Protein AF-A0A7V9TKG2-F1 (afdb_monomer_lite)

Radius of gyration: 21.35 Å; chains: 1; bounding box: 41×73×61 Å

Foldseek 3Di:
DFQLQLQLQQVVCFVVAAQFFWFAFACDQVQRWTWTDTPPDFIWIFRLPDLQTAIATDPDDHGDYPRGQWGFNGWGGDWRFQKIKTKTWHDDPDDPDDIWIKIWIAHNPNVFTKIFIDTPPHTDDIYGDDHDDGDDFAAADALVQQLVCLVVVPLVSQCSHTRRDSLLSNLLNVCSVCNSVVSVVSVVSPAFFWWDDPPHTGRHQSDPPTHTDPHSHHYPDDDPPPDDDDPPDDDDDDDD

Secondary structure (DSSP, 8-state):
--HHHHHHHHHHHHHHHTTPBEEEEEEETTTTEEEEEETTS-EEEEE-SSSS-EEEEES---SBSTTTT-EEEEEEE-TT--EEEEEEEE--SSTTPPPEEEEEEEE--TTS-EEEEEETTEEEEEESSPPPPPPPPPPPPPHHHHHHHHHHT-HHHHTTSTT--HHHHHHHHHTGGGHHHHHHHHHTTPPP--EEETTEEESS--STTPEE-S-SSBPS--------------------

pLDDT: mean 87.69, std 15.53, range [31.41, 98.31]

Structure (mmCIF, N/CA/C/O backbone):
data_AF-A0A7V9TKG2-F1
#
_entry.id   AF-A0A7V9TKG2-F1
#
loop_
_atom_site.group_PDB
_atom_site.id
_atom_site.type_symbol
_atom_site.label_atom_id
_atom_site.label_alt_id
_atom_site.label_comp_id
_atom_site.label_asym_id
_atom_site.label_entity_id
_atom_site.label_seq_id
_atom_site.pdbx_PDB_ins_code
_atom_site.Cartn_x
_atom_site.Cartn_y
_atom_site.Cartn_z
_atom_site.occupancy
_atom_site.B_iso_or_equiv
_atom_site.auth_seq_id
_atom_site.auth_comp_id
_atom_site.auth_asym_id
_atom_site.auth_atom_id
_atom_site.pdbx_PDB_model_num
ATOM 1 N N . MET A 1 1 ? -0.262 4.898 -7.033 1.00 88.38 1 MET A N 1
ATOM 2 C CA . MET A 1 1 ? 0.681 4.077 -6.238 1.00 88.38 1 MET A CA 1
ATOM 3 C C . MET A 1 1 ? 0.719 2.639 -6.761 1.00 88.38 1 MET A C 1
ATOM 5 O O . MET A 1 1 ? -0.335 2.097 -7.094 1.00 88.38 1 MET A O 1
ATOM 9 N N . ASP A 1 2 ? 1.905 2.039 -6.901 1.00 91.94 2 ASP A N 1
ATOM 10 C CA . ASP A 1 2 ? 2.082 0.634 -7.310 1.00 91.94 2 ASP A CA 1
ATOM 11 C C . ASP A 1 2 ? 2.366 -0.308 -6.132 1.00 91.94 2 ASP A C 1
ATOM 13 O O . ASP A 1 2 ? 2.549 0.151 -5.011 1.00 91.94 2 ASP A O 1
ATOM 17 N N . SER A 1 3 ? 2.358 -1.625 -6.367 1.00 94.44 3 SER A N 1
ATOM 18 C CA . SER A 1 3 ? 2.454 -2.634 -5.302 1.00 94.44 3 SER A CA 1
ATOM 19 C C . SER A 1 3 ? 3.770 -2.585 -4.533 1.00 94.44 3 SER A C 1
ATOM 21 O O . SER A 1 3 ? 3.766 -2.749 -3.318 1.00 94.44 3 SER A O 1
ATOM 23 N N . LEU A 1 4 ? 4.882 -2.288 -5.204 1.00 95.56 4 LEU A N 1
ATOM 24 C CA . LEU A 1 4 ? 6.170 -2.095 -4.543 1.00 95.56 4 LEU A CA 1
ATOM 25 C C . LEU A 1 4 ? 6.147 -0.879 -3.613 1.00 95.56 4 LEU A C 1
ATOM 27 O O . LEU A 1 4 ? 6.600 -0.949 -2.471 1.00 95.56 4 LEU A O 1
ATOM 31 N N . THR A 1 5 ? 5.574 0.231 -4.081 1.00 95.31 5 THR A N 1
ATOM 32 C CA . THR A 1 5 ? 5.429 1.438 -3.264 1.00 95.31 5 THR A CA 1
ATOM 33 C C . THR A 1 5 ? 4.494 1.192 -2.081 1.00 95.31 5 THR A C 1
ATOM 35 O O . THR A 1 5 ? 4.812 1.597 -0.969 1.00 95.31 5 THR A O 1
ATOM 38 N N . VAL A 1 6 ? 3.392 0.458 -2.280 1.00 95.94 6 VAL A N 1
ATOM 39 C CA . VAL A 1 6 ? 2.488 0.045 -1.191 1.00 95.94 6 VAL A CA 1
ATOM 40 C C . VAL A 1 6 ? 3.200 -0.857 -0.179 1.00 95.94 6 VAL A C 1
ATOM 42 O O . VAL A 1 6 ? 3.016 -0.678 1.022 1.00 95.94 6 VAL A O 1
ATOM 45 N N . PHE A 1 7 ? 4.042 -1.787 -0.634 1.00 96.62 7 PHE A N 1
ATOM 46 C CA . PHE A 1 7 ? 4.832 -2.654 0.241 1.00 96.62 7 PHE A CA 1
ATOM 47 C C . PHE A 1 7 ? 5.780 -1.861 1.148 1.00 96.62 7 PHE A C 1
ATOM 49 O O . PHE A 1 7 ? 5.808 -2.078 2.360 1.00 96.62 7 PHE A O 1
ATOM 56 N N . HIS A 1 8 ? 6.521 -0.903 0.592 1.00 97.25 8 HIS A N 1
ATOM 57 C CA . HIS A 1 8 ? 7.408 -0.055 1.389 1.00 97.25 8 HIS A CA 1
ATOM 58 C C . HIS A 1 8 ? 6.647 0.934 2.276 1.00 97.25 8 HIS A C 1
ATOM 60 O O . HIS A 1 8 ? 7.046 1.134 3.422 1.00 97.25 8 HIS A O 1
ATOM 66 N N . LEU A 1 9 ? 5.527 1.482 1.798 1.00 96.75 9 LEU A N 1
ATOM 67 C CA . LEU A 1 9 ? 4.647 2.320 2.608 1.00 96.75 9 LEU A CA 1
ATOM 68 C C . LEU A 1 9 ? 4.128 1.546 3.824 1.00 96.75 9 LEU A C 1
ATOM 70 O O . LEU A 1 9 ? 4.138 2.077 4.928 1.00 96.75 9 LEU A O 1
ATOM 74 N N . ALA A 1 10 ? 3.710 0.289 3.649 1.00 97.56 10 ALA A N 1
ATOM 75 C CA . ALA A 1 10 ? 3.248 -0.543 4.755 1.00 97.56 10 ALA A CA 1
ATOM 76 C C . AL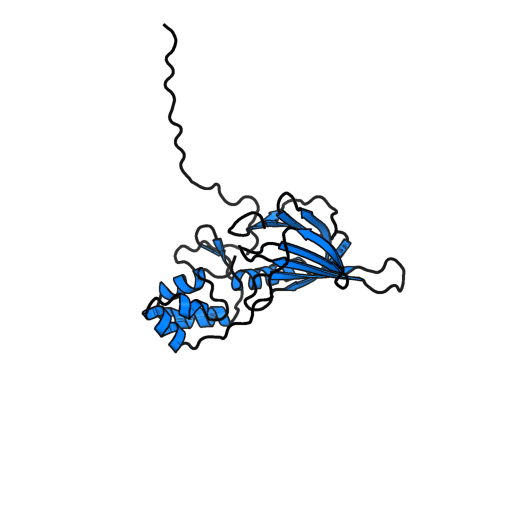A A 1 10 ? 4.327 -0.709 5.832 1.00 97.56 10 ALA A C 1
ATOM 78 O O . ALA A 1 10 ? 4.023 -0.583 7.012 1.00 97.56 10 ALA A O 1
ATOM 79 N N . ARG A 1 11 ? 5.590 -0.925 5.433 1.00 97.12 11 ARG A N 1
ATOM 80 C CA . ARG A 1 11 ? 6.728 -1.021 6.366 1.00 97.12 11 ARG A CA 1
ATOM 81 C C . ARG A 1 11 ? 6.981 0.285 7.115 1.00 97.12 11 ARG A C 1
ATOM 83 O O . ARG A 1 11 ? 7.307 0.248 8.297 1.00 97.12 11 ARG A O 1
ATOM 90 N N . GLU A 1 12 ? 6.851 1.421 6.435 1.00 96.50 12 GLU A N 1
ATOM 91 C CA . GLU A 1 12 ? 6.994 2.736 7.062 1.00 96.50 12 GLU A CA 1
ATOM 92 C C . GLU A 1 12 ? 5.837 3.045 8.025 1.00 96.50 12 GLU A C 1
ATOM 94 O O . GLU A 1 12 ? 6.053 3.594 9.101 1.00 96.50 12 GLU A O 1
ATOM 99 N N . LEU A 1 13 ? 4.606 2.672 7.677 1.00 96.06 13 LEU A N 1
ATOM 100 C CA . LEU A 1 13 ? 3.461 2.810 8.575 1.00 96.06 13 LEU A CA 1
ATOM 101 C C . LEU A 1 13 ? 3.574 1.868 9.779 1.00 96.06 13 LEU A C 1
ATOM 103 O O . LEU A 1 13 ? 3.298 2.292 10.896 1.00 96.06 13 LEU A O 1
ATOM 107 N N . ASP A 1 14 ? 4.024 0.625 9.582 1.00 96.75 14 ASP A N 1
ATOM 108 C CA . ASP A 1 14 ? 4.244 -0.338 10.668 1.00 96.75 14 ASP A CA 1
ATOM 109 C C . ASP A 1 14 ? 5.246 0.203 11.690 1.00 96.75 14 ASP A C 1
ATOM 111 O O . ASP A 1 14 ? 4.954 0.223 12.884 1.00 96.75 14 ASP A O 1
ATOM 115 N N . SER A 1 15 ? 6.386 0.734 11.230 1.00 94.56 15 SER A N 1
ATOM 116 C CA . SER A 1 15 ? 7.404 1.292 12.128 1.00 94.56 15 SER A CA 1
ATOM 117 C C . SER A 1 15 ? 6.914 2.508 12.917 1.00 94.56 15 SER A C 1
ATOM 119 O O . SER A 1 15 ? 7.377 2.732 14.033 1.00 94.56 15 SER A O 1
ATOM 121 N N . ARG A 1 16 ? 5.972 3.283 12.362 1.00 92.12 16 ARG A N 1
ATOM 122 C CA . ARG A 1 16 ? 5.389 4.465 13.013 1.00 92.12 16 ARG A CA 1
ATOM 123 C C . ARG A 1 16 ? 4.237 4.137 13.960 1.00 92.12 16 ARG A C 1
ATOM 125 O O . ARG A 1 16 ? 4.011 4.884 14.908 1.00 92.12 16 ARG A O 1
ATOM 132 N N . TRP A 1 17 ? 3.456 3.099 13.672 1.00 94.19 17 TRP A N 1
ATOM 133 C CA . TRP A 1 17 ? 2.152 2.888 14.311 1.00 94.19 17 TRP A CA 1
ATOM 134 C C . TRP A 1 17 ? 2.059 1.666 15.206 1.00 94.19 17 TRP A C 1
ATOM 136 O O . TRP A 1 17 ? 1.175 1.622 16.061 1.00 94.19 17 TRP A O 1
ATOM 146 N N . LYS A 1 18 ? 2.920 0.669 15.011 1.00 95.12 18 LYS A N 1
ATOM 147 C CA . LYS A 1 18 ? 2.848 -0.589 15.749 1.00 95.12 18 LYS A CA 1
ATOM 148 C C . LYS A 1 18 ? 2.938 -0.372 17.262 1.00 95.12 18 LYS A C 1
ATOM 150 O O . LYS A 1 18 ? 3.797 0.355 17.750 1.00 95.12 18 LYS A O 1
ATOM 155 N N . GLY A 1 19 ? 2.036 -1.019 17.999 1.00 94.31 19 GLY A N 1
ATOM 156 C CA . GLY A 1 19 ? 1.854 -0.858 19.445 1.00 94.31 19 GLY A CA 1
ATOM 157 C C . GLY A 1 19 ? 1.107 0.419 19.844 1.00 94.31 19 GLY A C 1
ATOM 158 O O . GLY A 1 19 ? 0.804 0.617 21.018 1.00 94.31 19 GLY A O 1
ATOM 159 N N . GLY A 1 20 ? 0.786 1.289 18.887 1.00 93.88 20 GLY A N 1
ATOM 160 C CA . GLY A 1 20 ? 0.102 2.545 19.126 1.00 93.88 20 GLY A CA 1
ATOM 161 C C . GLY A 1 20 ? -1.416 2.398 19.202 1.00 93.88 20 GLY A C 1
ATOM 162 O O . GLY A 1 20 ? -2.033 1.706 18.390 1.00 93.88 20 GLY A O 1
ATOM 163 N N . THR A 1 21 ? -2.036 3.112 20.142 1.00 94.75 21 THR A N 1
ATOM 164 C CA . THR A 1 21 ? -3.498 3.230 20.230 1.00 94.75 21 THR A CA 1
ATOM 165 C C . THR A 1 21 ? -4.006 4.346 19.325 1.00 94.75 21 THR A C 1
ATOM 167 O O . THR A 1 21 ? -3.527 5.484 19.374 1.00 94.75 21 THR A O 1
ATOM 170 N N . ILE A 1 22 ? -5.016 4.028 18.522 1.00 95.38 22 ILE A N 1
ATOM 171 C CA . ILE A 1 22 ? -5.683 4.954 17.612 1.00 95.38 22 ILE A CA 1
ATOM 172 C C . ILE A 1 22 ? -6.509 5.958 18.425 1.00 95.38 22 ILE A C 1
ATOM 174 O O . ILE A 1 22 ? -7.470 5.592 19.103 1.00 95.38 22 ILE A O 1
ATOM 178 N N . ARG A 1 23 ? -6.159 7.243 18.319 1.00 93.44 23 ARG A N 1
ATOM 179 C CA . ARG A 1 23 ? -6.947 8.380 18.823 1.00 93.44 23 ARG A CA 1
ATOM 180 C C . ARG A 1 23 ? -8.034 8.782 17.831 1.00 93.44 23 ARG A C 1
ATOM 182 O O . ARG A 1 23 ? -9.167 9.036 18.231 1.00 93.44 23 ARG A O 1
ATOM 189 N N . ALA A 1 24 ? -7.669 8.858 16.554 1.00 93.25 24 ALA A N 1
ATOM 190 C CA . ALA A 1 24 ? -8.534 9.261 15.451 1.00 93.25 24 ALA A CA 1
ATOM 191 C C . ALA A 1 24 ? -8.507 8.162 14.391 1.00 93.25 24 ALA A C 1
ATOM 193 O O . ALA A 1 24 ? -7.444 7.818 13.891 1.00 93.25 24 ALA A O 1
ATOM 194 N N . GLY A 1 25 ? -9.653 7.569 14.090 1.00 94.12 25 GLY A N 1
ATOM 195 C CA . GLY A 1 25 ? -9.753 6.361 13.284 1.00 94.12 25 GLY A CA 1
ATOM 196 C C . GLY A 1 25 ? -10.960 6.417 12.368 1.00 94.12 25 GLY A C 1
ATOM 197 O O . GLY A 1 25 ? -11.927 5.677 12.570 1.00 94.12 25 GLY A O 1
ATOM 198 N N . GLN A 1 26 ? -10.928 7.351 11.422 1.00 94.56 26 GLN A N 1
ATOM 199 C CA . GLN A 1 26 ? -12.075 7.748 10.616 1.00 94.56 26 GLN A CA 1
ATOM 200 C C . GLN A 1 26 ? -12.046 7.085 9.241 1.00 94.56 26 GLN A C 1
ATOM 202 O O . GLN A 1 26 ? -11.018 7.040 8.563 1.00 94.56 26 GLN A O 1
ATOM 207 N N . LEU A 1 27 ? -13.211 6.585 8.834 1.00 94.88 27 LEU A N 1
ATOM 208 C CA . LEU A 1 27 ? -13.477 6.118 7.483 1.00 94.88 27 LEU A CA 1
ATOM 209 C C . LEU A 1 27 ? -14.564 7.023 6.887 1.00 94.88 27 LEU A C 1
ATOM 211 O O . LEU A 1 27 ? -15.750 6.705 6.984 1.00 94.88 27 LEU A O 1
ATOM 215 N N . ASP A 1 28 ? -14.157 8.160 6.323 1.00 90.62 28 ASP A N 1
ATOM 216 C CA . ASP A 1 28 ? -15.071 9.155 5.765 1.00 90.62 28 ASP A CA 1
ATOM 217 C C . ASP A 1 28 ? -15.535 8.734 4.365 1.00 90.62 28 ASP A C 1
ATOM 219 O O . ASP A 1 28 ? -14.756 8.633 3.411 1.00 90.62 28 ASP A O 1
ATOM 223 N N . ARG A 1 29 ? -16.835 8.453 4.256 1.00 88.25 29 ARG A N 1
ATOM 224 C CA . ARG A 1 29 ? -17.463 7.996 3.015 1.00 88.25 29 ARG A CA 1
ATOM 225 C C . ARG A 1 29 ? -17.573 9.099 1.975 1.00 88.25 29 ARG A C 1
ATOM 227 O O . ARG A 1 29 ? -17.407 8.791 0.796 1.00 88.25 29 ARG A O 1
ATOM 234 N N . ASP A 1 30 ? -17.819 10.330 2.405 1.00 86.81 30 ASP A N 1
ATOM 235 C CA . ASP A 1 30 ? -18.153 11.442 1.520 1.00 86.81 30 ASP A CA 1
ATOM 236 C C . ASP A 1 30 ? -16.884 11.977 0.861 1.00 86.81 30 ASP A C 1
ATOM 238 O O . ASP A 1 30 ? -16.804 12.082 -0.364 1.00 86.81 30 ASP A O 1
ATOM 242 N N . SER A 1 31 ? -15.835 12.202 1.658 1.00 87.12 31 SER A N 1
ATOM 243 C CA . SER A 1 31 ? -14.525 12.609 1.133 1.00 87.12 31 SER A CA 1
ATOM 244 C C . SER A 1 31 ? -13.694 11.441 0.585 1.00 87.12 31 SER A C 1
ATOM 246 O O . SER A 1 31 ? -12.679 11.659 -0.078 1.00 87.12 31 SER A O 1
ATOM 248 N N . ARG A 1 32 ? -14.127 10.194 0.826 1.00 91.75 32 ARG A N 1
ATOM 249 C CA . ARG A 1 32 ? -13.405 8.949 0.514 1.00 91.75 32 ARG A CA 1
ATOM 250 C C . ARG A 1 32 ? -11.998 8.908 1.118 1.00 91.75 32 ARG A C 1
ATOM 252 O O . ARG A 1 32 ? -11.044 8.491 0.457 1.00 91.75 32 ARG A O 1
ATOM 259 N N . ARG A 1 33 ? -11.866 9.311 2.379 1.00 93.38 33 ARG A N 1
ATOM 260 C CA . ARG A 1 33 ? -10.580 9.384 3.085 1.00 93.38 33 ARG A CA 1
ATOM 261 C C . ARG A 1 33 ? -10.540 8.450 4.280 1.00 93.38 33 ARG A C 1
ATOM 263 O O . ARG A 1 33 ? -11.506 8.324 5.029 1.00 93.38 33 ARG A O 1
ATOM 270 N N . VAL A 1 34 ? -9.391 7.811 4.467 1.00 95.38 34 VAL A N 1
ATOM 271 C CA . VAL A 1 34 ? -9.075 7.073 5.693 1.00 95.38 34 VAL A CA 1
ATOM 272 C C . VAL A 1 34 ? -8.114 7.924 6.505 1.00 95.38 34 VAL A C 1
ATOM 274 O O . VAL A 1 34 ? -7.045 8.264 6.006 1.00 95.38 34 VAL A O 1
ATOM 277 N N . VAL A 1 35 ? -8.475 8.254 7.743 1.00 95.38 35 VAL A N 1
ATOM 278 C CA . VAL A 1 35 ? -7.618 9.027 8.650 1.00 95.38 35 VAL A CA 1
ATOM 279 C C . VAL A 1 35 ? -7.297 8.188 9.875 1.00 95.38 35 VAL A C 1
ATOM 281 O O . VAL A 1 35 ? -8.202 7.742 10.584 1.00 95.38 35 VAL A O 1
ATOM 284 N N . ILE A 1 36 ? -6.004 7.981 10.124 1.00 95.12 36 ILE A N 1
ATOM 285 C CA . ILE A 1 36 ? -5.497 7.258 11.292 1.00 95.12 36 ILE A CA 1
ATOM 286 C C . ILE A 1 36 ? -4.505 8.152 12.031 1.00 95.12 36 ILE A C 1
ATOM 288 O O . ILE A 1 36 ? -3.429 8.456 11.524 1.00 95.12 36 ILE A O 1
ATOM 292 N N . GLY A 1 37 ? -4.864 8.560 13.243 1.00 92.56 37 GLY A N 1
ATOM 293 C CA . GLY A 1 37 ? -4.002 9.239 14.203 1.00 92.56 37 GLY A CA 1
ATOM 294 C C . GLY A 1 37 ? -3.772 8.366 15.427 1.00 92.56 37 GLY A C 1
ATOM 295 O O . GLY A 1 37 ? -4.730 7.926 16.064 1.00 92.56 37 GLY A O 1
ATOM 296 N N . VAL A 1 38 ? -2.507 8.135 15.763 1.00 90.00 38 VAL A N 1
ATOM 297 C CA . VAL A 1 38 ? -2.068 7.391 16.954 1.00 90.00 38 VAL A CA 1
ATOM 298 C C . VAL A 1 38 ? -1.735 8.388 18.069 1.00 90.00 38 VAL A C 1
ATOM 300 O O . VAL A 1 38 ? -1.235 9.469 17.780 1.00 90.00 38 VAL A O 1
ATOM 303 N N . LEU A 1 39 ? -1.995 8.048 19.339 1.00 76.31 39 LEU A N 1
ATOM 304 C CA . LEU A 1 39 ? -1.866 8.964 20.494 1.00 76.31 39 LEU A CA 1
ATOM 305 C C . LEU A 1 39 ? -0.534 9.736 20.603 1.00 76.31 39 LEU A C 1
ATOM 307 O O . LEU A 1 39 ? -0.520 10.812 21.191 1.00 76.31 39 LEU A O 1
ATOM 311 N N . GLN A 1 40 ? 0.565 9.205 20.066 1.00 70.56 40 GLN A N 1
ATOM 312 C CA . GLN A 1 40 ? 1.905 9.805 20.142 1.00 70.56 40 GLN A CA 1
ATOM 313 C C . GLN A 1 40 ? 2.497 10.138 18.761 1.00 70.56 40 GLN A C 1
ATOM 315 O O . GLN A 1 40 ? 3.712 10.252 18.619 1.00 70.56 40 GLN A O 1
ATOM 320 N N . GLY A 1 41 ? 1.666 10.283 17.724 1.00 73.81 41 GLY A N 1
ATOM 321 C CA . GLY A 1 41 ? 2.140 10.531 16.364 1.00 73.81 41 GLY A CA 1
ATOM 322 C C . GLY A 1 41 ? 1.240 11.461 15.562 1.00 73.81 41 GLY A C 1
ATOM 323 O O . GLY A 1 41 ? 0.075 11.678 15.892 1.00 73.81 41 GLY A O 1
ATOM 324 N N . LYS A 1 42 ? 1.790 11.990 14.465 1.00 84.06 42 LYS A N 1
ATOM 325 C CA . LYS A 1 42 ? 0.993 12.701 13.462 1.00 84.06 42 LYS A CA 1
ATOM 326 C C . LYS A 1 42 ? -0.036 11.754 12.860 1.00 84.06 42 LYS A C 1
ATOM 328 O O . LYS A 1 42 ? 0.247 10.572 12.640 1.00 84.06 42 LYS A O 1
ATOM 333 N N . ALA A 1 43 ? -1.214 12.285 12.568 1.00 91.06 43 ALA A N 1
ATOM 334 C CA . ALA A 1 43 ? -2.203 11.531 11.826 1.00 91.06 43 ALA A CA 1
ATOM 335 C C . ALA A 1 43 ? -1.765 11.365 10.369 1.00 91.06 43 ALA A C 1
ATOM 337 O O . ALA A 1 43 ? -1.046 12.202 9.824 1.00 91.06 43 ALA A O 1
ATOM 338 N N . VAL A 1 44 ? -2.192 10.273 9.744 1.00 93.94 44 VAL A N 1
ATOM 339 C CA . VAL A 1 44 ? -2.001 10.039 8.315 1.00 93.94 44 VAL A CA 1
ATOM 340 C C . VAL A 1 44 ? -3.359 9.944 7.650 1.00 93.94 44 VAL A C 1
ATOM 342 O O . VAL A 1 44 ? -4.238 9.204 8.097 1.00 93.94 44 VAL A O 1
ATOM 345 N N . GLU A 1 45 ? -3.503 10.689 6.566 1.00 94.62 45 GLU A N 1
ATOM 346 C CA . GLU A 1 45 ? -4.607 10.598 5.624 1.00 94.62 45 GLU A CA 1
ATOM 347 C C . GLU A 1 45 ? -4.201 9.704 4.452 1.00 94.62 45 GLU A C 1
ATOM 349 O O . GLU A 1 45 ? -3.125 9.873 3.878 1.00 94.62 45 GLU A O 1
ATOM 354 N N . ILE A 1 46 ? -5.081 8.784 4.069 1.00 94.81 46 ILE A N 1
ATOM 355 C CA . ILE A 1 46 ? -5.019 8.052 2.805 1.00 94.81 46 ILE A CA 1
ATOM 356 C C . ILE A 1 46 ? -6.207 8.515 1.962 1.00 94.81 46 ILE A C 1
ATOM 358 O O . ILE A 1 46 ? -7.361 8.187 2.259 1.00 94.81 46 ILE A O 1
ATOM 362 N N . ASP A 1 47 ? -5.921 9.282 0.912 1.00 92.31 47 ASP A N 1
ATOM 363 C CA . ASP A 1 47 ? -6.927 9.864 0.026 1.00 92.31 47 ASP A CA 1
ATOM 364 C C . ASP A 1 47 ? -7.270 8.903 -1.122 1.00 92.31 47 ASP A C 1
ATOM 366 O O . ASP A 1 47 ? -6.507 8.733 -2.078 1.00 92.31 47 ASP A O 1
ATOM 370 N N . LEU A 1 48 ? -8.438 8.261 -1.033 1.00 92.56 48 LEU A N 1
ATOM 371 C CA . LEU A 1 48 ? -8.923 7.322 -2.047 1.00 92.56 48 LEU A CA 1
ATOM 372 C C . LEU A 1 48 ? -9.728 8.013 -3.158 1.00 92.56 48 LEU A C 1
ATOM 374 O O . LEU A 1 48 ? -10.184 7.338 -4.088 1.00 92.56 48 LEU A O 1
ATOM 378 N N . SER A 1 49 ? -9.935 9.330 -3.084 1.00 88.38 49 SER A N 1
ATOM 379 C CA . SER A 1 49 ? -10.705 10.075 -4.085 1.00 88.38 49 SER A CA 1
ATOM 380 C C . SER A 1 49 ? -9.905 10.314 -5.372 1.00 88.38 49 SER A C 1
ATOM 382 O O . SER A 1 49 ? -10.474 10.317 -6.465 1.00 88.38 49 SER A O 1
ATOM 384 N N . VAL A 1 50 ? -8.577 10.423 -5.272 1.00 83.88 50 VAL A N 1
ATOM 385 C CA . VAL A 1 50 ? -7.704 10.806 -6.390 1.00 83.88 50 VAL A CA 1
ATOM 386 C C . VAL A 1 50 ? -7.076 9.612 -7.128 1.00 83.88 50 VAL A C 1
ATOM 388 O O . VAL A 1 50 ? -6.792 8.582 -6.511 1.00 83.88 50 VAL A O 1
ATOM 391 N N . PRO A 1 51 ? -6.830 9.725 -8.455 1.00 74.00 51 PRO 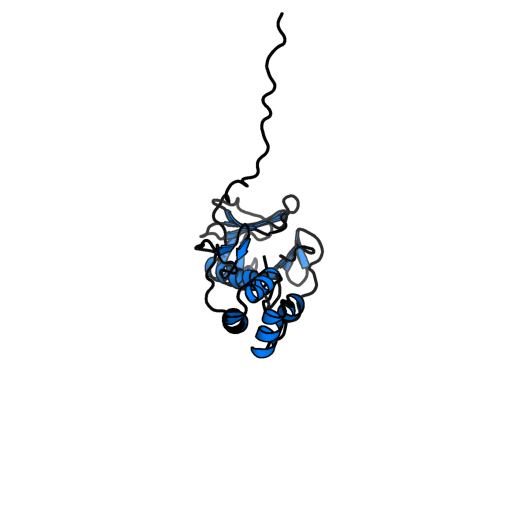A N 1
ATOM 392 C CA . PRO A 1 51 ? -6.145 8.720 -9.274 1.00 74.00 51 PRO A CA 1
ATOM 393 C C . PRO A 1 51 ? -4.846 8.185 -8.655 1.00 74.00 51 PRO A C 1
ATOM 395 O O . PRO A 1 51 ? -4.667 6.971 -8.481 1.00 74.00 51 PRO A O 1
ATOM 398 N N . ASP A 1 52 ? -3.995 9.124 -8.262 1.00 74.00 52 ASP A N 1
ATOM 399 C CA . ASP A 1 52 ? -2.716 8.894 -7.618 1.00 74.00 52 ASP A CA 1
ATOM 400 C C . ASP A 1 52 ? -2.903 9.019 -6.115 1.00 74.00 52 ASP A C 1
ATOM 402 O O . ASP A 1 52 ? -2.694 10.089 -5.550 1.00 74.00 52 ASP A O 1
ATOM 406 N N . VAL A 1 53 ? -3.371 7.929 -5.492 1.00 72.75 53 VAL A N 1
ATOM 407 C CA . VAL A 1 53 ? -3.635 7.886 -4.045 1.00 72.75 53 VAL A CA 1
ATOM 408 C C . VAL A 1 53 ? -2.483 8.534 -3.290 1.00 72.75 53 VAL A C 1
ATOM 410 O O . VAL A 1 53 ? -1.341 8.069 -3.368 1.00 72.75 53 VAL A O 1
ATOM 413 N N . ALA A 1 54 ? -2.817 9.608 -2.583 1.00 81.31 54 ALA A N 1
ATOM 414 C CA . ALA A 1 54 ? -1.889 10.366 -1.778 1.00 81.31 54 ALA A CA 1
ATOM 415 C C . ALA A 1 54 ? -1.986 9.884 -0.334 1.00 81.31 54 ALA A C 1
ATOM 417 O O . ALA A 1 54 ? -3.081 9.736 0.212 1.00 81.31 54 ALA A O 1
ATOM 418 N N . VAL A 1 55 ? -0.828 9.654 0.272 1.00 91.81 55 VAL A N 1
ATOM 419 C CA . VAL A 1 55 ? -0.711 9.358 1.696 1.00 91.81 55 VAL A CA 1
ATOM 420 C C . VAL A 1 55 ? 0.014 10.529 2.325 1.00 91.81 55 VAL A C 1
ATOM 422 O O . VAL A 1 55 ? 1.104 10.884 1.873 1.00 91.81 55 VAL A O 1
ATOM 425 N N . ARG A 1 56 ? -0.630 11.195 3.283 1.00 92.06 56 ARG A N 1
ATOM 426 C CA . ARG A 1 56 ? -0.201 12.507 3.775 1.00 92.06 56 ARG A CA 1
ATOM 427 C C . ARG A 1 56 ? -0.186 12.567 5.287 1.00 92.06 56 ARG A C 1
ATOM 429 O O . ARG A 1 56 ? -1.090 12.045 5.928 1.00 92.06 56 ARG A O 1
ATOM 436 N N . GLU A 1 57 ? 0.795 13.262 5.846 1.00 92.00 57 GLU A N 1
ATOM 437 C CA . GLU A 1 57 ? 0.758 13.660 7.250 1.00 92.00 57 GLU A CA 1
ATOM 438 C C . GLU A 1 57 ? -0.269 14.780 7.442 1.00 92.00 57 GLU A C 1
ATOM 440 O O . GLU A 1 57 ? -0.273 15.773 6.711 1.00 92.00 57 GLU A O 1
ATOM 445 N N . LEU A 1 58 ? -1.097 14.637 8.470 1.00 88.25 58 LEU A N 1
ATOM 446 C CA . LEU A 1 58 ? -1.969 15.676 8.992 1.00 88.25 58 LEU A CA 1
ATOM 447 C C . LEU A 1 58 ? -1.378 16.209 10.299 1.00 88.25 58 LEU A C 1
ATOM 449 O O . LEU A 1 58 ? -0.910 15.438 11.141 1.00 88.25 58 LEU A O 1
ATOM 453 N N . ALA A 1 59 ? -1.396 17.535 10.450 1.00 73.62 59 ALA A N 1
ATOM 454 C CA . ALA A 1 59 ? -0.913 18.205 11.656 1.00 73.62 59 ALA A CA 1
ATOM 455 C C . ALA A 1 59 ? -1.755 17.821 12.881 1.00 73.62 59 ALA A C 1
ATOM 457 O O . ALA A 1 59 ? -1.197 17.531 13.932 1.00 73.62 59 ALA A O 1
ATOM 458 N N . ASP A 1 60 ? -3.073 17.734 12.698 1.00 73.19 60 ASP A N 1
ATOM 459 C CA . ASP A 1 60 ? -4.015 17.271 13.705 1.00 73.19 60 ASP A CA 1
ATOM 460 C C . ASP A 1 60 ? -5.156 16.493 13.049 1.00 73.19 60 ASP A C 1
ATOM 462 O O . ASP A 1 60 ? -5.586 16.796 11.936 1.00 73.19 60 ASP A O 1
ATOM 466 N N . ALA A 1 61 ? -5.653 15.488 13.763 1.00 78.12 61 ALA A N 1
ATOM 467 C CA . ALA A 1 61 ? -6.905 14.818 13.441 1.00 78.12 61 ALA A CA 1
ATOM 468 C C . ALA A 1 61 ? -7.791 14.821 14.681 1.00 78.12 61 ALA A C 1
ATOM 470 O O . ALA A 1 61 ? -7.362 14.378 15.755 1.00 78.12 61 ALA A O 1
ATOM 471 N N . GLU A 1 62 ? -9.018 15.313 14.537 1.00 75.94 62 GLU A N 1
ATOM 472 C CA . GLU A 1 62 ? -10.013 15.256 15.603 1.00 75.94 62 GLU A CA 1
ATOM 473 C C . GLU A 1 62 ? -10.217 13.802 16.050 1.00 75.94 62 GLU A C 1
ATOM 475 O O . GLU A 1 62 ? -10.284 12.875 15.236 1.00 75.94 62 GLU A O 1
ATOM 480 N N . GLY A 1 63 ? -10.241 13.587 17.367 1.00 78.00 63 GLY A N 1
ATOM 481 C CA . GLY A 1 63 ? -10.371 12.251 17.944 1.00 78.00 63 GLY A CA 1
ATOM 482 C C . GLY A 1 63 ? -11.696 11.573 17.581 1.00 78.00 63 GLY A C 1
ATOM 483 O O . GLY A 1 63 ? -12.679 12.224 17.239 1.00 78.00 63 GLY A O 1
ATOM 484 N N . GLY A 1 64 ? -11.731 10.245 17.699 1.00 88.06 64 GLY A N 1
ATOM 485 C CA . GLY A 1 64 ? -12.938 9.445 17.491 1.00 88.06 64 GLY A CA 1
ATOM 486 C C . GLY A 1 64 ? -12.960 8.672 16.172 1.00 88.06 64 GLY A C 1
ATOM 487 O O . GLY A 1 64 ? -11.926 8.367 15.576 1.00 88.06 64 GLY A O 1
ATOM 488 N N . GLY A 1 65 ? -14.161 8.295 15.740 1.00 93.06 65 GLY A N 1
ATOM 489 C CA . GLY A 1 65 ? -14.374 7.387 14.615 1.00 93.06 65 GLY A CA 1
ATOM 490 C C . GLY A 1 65 ? -14.405 5.905 15.018 1.00 93.06 65 GLY A C 1
ATOM 491 O O . GLY A 1 65 ? -14.097 5.546 16.157 1.00 93.06 65 GLY A O 1
ATOM 492 N N . PRO A 1 66 ? -14.799 5.018 14.090 1.00 94.38 66 PRO A N 1
ATOM 493 C CA . PRO A 1 66 ? -15.039 3.601 14.372 1.00 94.38 66 PRO A CA 1
ATOM 494 C C . PRO A 1 66 ? -13.797 2.826 14.834 1.00 94.38 66 PRO A C 1
ATOM 496 O O . PRO A 1 66 ? -13.939 1.771 15.456 1.00 94.38 66 PRO A O 1
ATOM 499 N N . LEU A 1 67 ? -12.593 3.325 14.530 1.00 95.44 67 LEU A N 1
ATOM 500 C CA . LEU A 1 67 ? -11.332 2.689 14.921 1.00 95.44 67 LEU A CA 1
ATOM 501 C C . LEU A 1 67 ? -10.684 3.327 16.155 1.00 95.44 67 LEU A C 1
ATOM 503 O O . LEU A 1 67 ? -9.647 2.841 16.598 1.00 95.44 67 LEU A O 1
ATOM 507 N N . ALA A 1 68 ? -11.276 4.370 16.745 1.00 94.38 68 ALA A N 1
ATOM 508 C CA . ALA A 1 68 ? -10.744 4.945 17.977 1.00 94.38 68 ALA A CA 1
ATOM 509 C C . ALA A 1 68 ? -10.726 3.917 19.122 1.00 94.38 68 ALA A C 1
ATOM 511 O O . ALA A 1 68 ? -11.665 3.137 19.310 1.00 94.38 68 ALA A O 1
ATOM 512 N N . GLY A 1 69 ? -9.633 3.918 19.886 1.00 93.12 69 GLY A N 1
ATOM 513 C CA . GLY A 1 69 ? -9.393 2.998 20.998 1.00 93.12 69 GLY A CA 1
ATOM 514 C C . GLY A 1 69 ? -8.923 1.597 20.592 1.00 93.12 69 GLY A C 1
ATOM 515 O O . GLY A 1 69 ? -8.715 0.766 21.472 1.00 93.12 69 GLY A O 1
ATOM 516 N N . TRP A 1 70 ? -8.753 1.310 19.298 1.00 95.94 70 TRP A N 1
ATOM 517 C CA . TRP A 1 70 ? -8.051 0.105 18.852 1.00 95.94 70 TRP A CA 1
ATOM 518 C C . TRP A 1 70 ? -6.537 0.329 18.876 1.00 95.94 70 TRP A C 1
ATOM 520 O O . TRP A 1 70 ? -6.062 1.423 18.578 1.00 95.94 70 TRP A O 1
ATOM 530 N N . MET A 1 71 ? -5.780 -0.708 19.207 1.00 96.25 71 MET A N 1
ATOM 531 C CA . MET A 1 71 ? -4.325 -0.751 19.103 1.00 96.25 71 MET A CA 1
ATOM 532 C C . MET A 1 71 ? -3.920 -1.345 17.755 1.00 96.25 71 MET A C 1
ATOM 534 O O . MET A 1 71 ? -4.543 -2.297 17.284 1.00 96.25 71 MET A O 1
ATOM 538 N N . ILE A 1 72 ? -2.883 -0.789 17.131 1.00 97.25 72 ILE A N 1
ATOM 539 C CA . ILE A 1 72 ? -2.321 -1.303 15.879 1.00 97.25 72 ILE A CA 1
ATOM 540 C C . ILE A 1 72 ? -1.275 -2.373 16.202 1.00 97.25 72 ILE A C 1
ATOM 542 O O . ILE A 1 72 ? -0.219 -2.077 16.749 1.00 97.25 72 ILE A O 1
ATOM 546 N N . GLU A 1 73 ? -1.558 -3.620 15.838 1.00 97.81 73 GLU A N 1
ATOM 547 C CA . GLU A 1 73 ? -0.662 -4.767 16.048 1.00 97.81 73 GLU A CA 1
ATOM 548 C C . GLU A 1 73 ? 0.390 -4.879 14.943 1.00 97.81 73 GLU A C 1
ATOM 550 O O . GLU A 1 73 ? 1.544 -5.239 15.182 1.00 97.81 73 GLU A O 1
ATOM 555 N N . SER A 1 74 ? -0.030 -4.610 13.706 1.00 98.19 74 SER A N 1
ATOM 556 C CA . SER A 1 74 ? 0.857 -4.562 12.547 1.00 98.19 74 SER A CA 1
ATOM 557 C C . SER A 1 74 ? 0.203 -3.859 11.365 1.00 98.19 74 SER A C 1
ATOM 559 O O . SER A 1 74 ? -1.025 -3.827 11.238 1.00 98.19 74 SER A O 1
ATOM 561 N N . VAL A 1 75 ? 1.040 -3.347 10.470 1.00 98.25 75 VAL A N 1
ATOM 562 C CA . VAL A 1 75 ? 0.677 -2.873 9.138 1.00 98.25 75 VAL A CA 1
ATOM 563 C C . VAL A 1 75 ? 1.470 -3.677 8.113 1.00 98.25 75 VAL A C 1
ATOM 565 O O . VAL A 1 75 ? 2.684 -3.822 8.209 1.00 98.25 75 VAL A O 1
ATOM 568 N N . GLY A 1 76 ? 0.788 -4.215 7.109 1.00 97.50 76 GLY A N 1
ATOM 569 C CA . GLY A 1 76 ? 1.419 -5.026 6.076 1.00 97.50 76 GLY A CA 1
ATOM 570 C C . GLY A 1 76 ? 0.787 -4.826 4.711 1.00 97.50 76 GLY A C 1
ATOM 571 O O . GLY A 1 76 ? -0.326 -4.326 4.579 1.00 97.50 76 GLY A O 1
ATOM 572 N N . ALA A 1 77 ? 1.498 -5.259 3.681 1.00 95.94 77 ALA A N 1
ATOM 573 C CA . ALA A 1 77 ? 0.960 -5.422 2.341 1.00 95.94 77 ALA A CA 1
ATOM 574 C C . ALA A 1 77 ? 1.453 -6.754 1.786 1.00 95.94 77 ALA A C 1
ATOM 576 O O . ALA A 1 77 ? 2.585 -7.171 2.047 1.00 95.94 77 ALA A O 1
ATOM 577 N N . ARG A 1 78 ? 0.585 -7.438 1.043 1.00 92.62 78 ARG A N 1
ATOM 578 C CA . ARG A 1 78 ? 0.954 -8.692 0.384 1.00 92.62 78 ARG A CA 1
ATOM 579 C C . ARG A 1 78 ? 1.817 -8.414 -0.836 1.00 92.62 78 ARG A C 1
ATOM 581 O O . ARG A 1 78 ? 1.733 -7.352 -1.447 1.00 92.62 78 ARG A O 1
ATOM 588 N N . GLU A 1 79 ? 2.607 -9.414 -1.202 1.00 92.12 79 GLU A N 1
ATOM 589 C CA . GLU A 1 79 ? 3.395 -9.368 -2.423 1.00 92.12 79 GLU A CA 1
ATOM 590 C C . GLU A 1 79 ? 2.521 -9.103 -3.649 1.00 92.12 79 GLU A C 1
ATOM 592 O O . GLU A 1 79 ? 1.455 -9.700 -3.792 1.00 92.12 79 GLU A O 1
ATOM 597 N N . ASP A 1 80 ? 2.972 -8.174 -4.495 1.00 93.00 80 ASP A N 1
ATOM 598 C CA . ASP A 1 80 ? 2.287 -7.697 -5.700 1.00 93.00 80 ASP A CA 1
ATOM 599 C C . ASP A 1 80 ? 0.894 -7.080 -5.520 1.00 93.00 80 ASP A C 1
ATOM 601 O O . ASP A 1 80 ? 0.328 -6.566 -6.488 1.00 93.00 80 ASP A O 1
ATOM 605 N N . ASP A 1 81 ? 0.369 -7.037 -4.301 1.00 94.56 81 ASP A N 1
ATOM 606 C CA . ASP A 1 81 ? -0.923 -6.440 -4.013 1.00 94.56 81 ASP A CA 1
ATOM 607 C C . ASP A 1 81 ? -0.791 -4.929 -3.771 1.00 94.56 81 ASP A C 1
ATOM 609 O O . ASP A 1 81 ? 0.251 -4.418 -3.361 1.00 94.56 81 ASP A O 1
ATOM 613 N N . ARG A 1 82 ? -1.869 -4.184 -4.023 1.00 94.75 82 ARG A N 1
ATOM 614 C CA . ARG A 1 82 ? -1.958 -2.752 -3.700 1.00 94.75 82 ARG A CA 1
ATOM 615 C C . ARG A 1 82 ? -2.915 -2.530 -2.537 1.00 94.75 82 ARG A C 1
ATOM 617 O O . ARG A 1 82 ? -3.681 -1.569 -2.540 1.00 94.75 82 ARG A O 1
ATOM 624 N N . ARG A 1 83 ? -2.898 -3.440 -1.566 1.00 95.94 83 ARG A N 1
ATOM 625 C CA . ARG A 1 83 ? -3.733 -3.400 -0.370 1.00 95.94 83 ARG A CA 1
ATOM 626 C C . ARG A 1 83 ? -2.883 -3.319 0.883 1.00 95.94 83 ARG A C 1
ATOM 628 O O . ARG A 1 83 ? -2.021 -4.168 1.104 1.00 95.94 83 ARG A O 1
ATOM 635 N N . LEU A 1 84 ? -3.193 -2.333 1.716 1.00 97.44 84 LEU A N 1
ATOM 636 C CA . LEU A 1 84 ? -2.720 -2.275 3.092 1.00 97.44 84 LEU A CA 1
ATOM 637 C C . LEU A 1 84 ? -3.642 -3.118 3.975 1.00 97.44 84 LEU A C 1
ATOM 639 O O . LEU A 1 84 ? -4.866 -3.027 3.871 1.00 97.44 84 LEU A O 1
ATOM 643 N N . MET A 1 85 ? -3.039 -3.914 4.844 1.00 97.75 85 MET A N 1
ATOM 644 C CA . MET A 1 85 ? -3.678 -4.742 5.857 1.00 97.75 85 MET A CA 1
ATOM 645 C C . MET A 1 85 ? -3.204 -4.239 7.217 1.00 97.75 85 MET A C 1
ATOM 647 O O . MET A 1 85 ? -2.020 -4.343 7.531 1.00 97.75 85 MET A O 1
ATOM 651 N N . ILE A 1 86 ? -4.107 -3.683 8.014 1.00 98.25 86 ILE A N 1
ATOM 652 C CA . ILE A 1 86 ? -3.805 -3.164 9.347 1.00 98.25 86 ILE A CA 1
ATOM 653 C C . ILE A 1 86 ? -4.497 -4.074 10.355 1.00 98.25 86 ILE A C 1
ATOM 655 O O . ILE A 1 86 ? -5.728 -4.110 10.428 1.00 98.25 86 ILE A O 1
ATOM 659 N N . ALA A 1 87 ? -3.706 -4.843 11.098 1.00 98.31 87 ALA A N 1
ATOM 660 C CA . ALA A 1 87 ? -4.203 -5.709 12.155 1.00 98.31 87 ALA A CA 1
ATOM 661 C C . ALA A 1 87 ? -4.415 -4.888 13.427 1.00 98.31 87 ALA A C 1
ATOM 663 O O . ALA A 1 87 ? -3.530 -4.147 13.855 1.00 98.31 87 ALA A O 1
ATOM 664 N N . LEU A 1 88 ? -5.592 -5.036 14.025 1.00 98.06 88 LEU A N 1
ATOM 665 C CA . LEU A 1 88 ? -6.029 -4.251 15.167 1.00 98.06 88 LEU A CA 1
ATOM 666 C C . LEU A 1 88 ? -6.411 -5.160 16.330 1.00 98.06 88 LEU A C 1
ATOM 668 O O . LEU A 1 88 ? -7.033 -6.210 16.132 1.00 98.06 88 LEU A O 1
ATOM 672 N N . SER A 1 89 ? -6.120 -4.717 17.546 1.00 96.56 89 SER A N 1
ATOM 673 C CA . SER A 1 89 ? -6.584 -5.357 18.772 1.00 96.56 89 SER A CA 1
ATOM 674 C C . SER A 1 89 ? -7.264 -4.355 19.698 1.00 96.56 89 SER A C 1
ATOM 676 O O . SER A 1 89 ? -7.061 -3.144 19.613 1.00 96.56 89 SER A O 1
ATOM 678 N N . ARG A 1 90 ? -8.140 -4.850 20.566 1.00 93.62 90 ARG A N 1
ATOM 679 C CA . ARG A 1 90 ? -8.709 -4.060 21.655 1.00 93.62 90 ARG A CA 1
ATOM 680 C C . ARG A 1 90 ? -8.965 -4.964 22.842 1.00 93.62 90 ARG A C 1
ATOM 682 O O . ARG A 1 90 ? -9.492 -6.067 22.671 1.00 93.62 90 ARG A O 1
ATOM 689 N N . GLU A 1 91 ? -8.637 -4.478 24.033 1.00 87.38 91 GLU A N 1
ATOM 690 C CA . GLU A 1 91 ? -8.972 -5.179 25.266 1.00 87.38 91 GLU A CA 1
ATOM 691 C C . GLU A 1 91 ? -10.483 -5.402 25.362 1.00 87.38 91 GLU A C 1
ATOM 693 O O . GLU A 1 91 ? -11.311 -4.585 24.930 1.00 87.38 91 GLU A O 1
ATOM 698 N N . GLY A 1 92 ? -10.854 -6.562 25.891 1.00 82.38 92 GLY A N 1
ATOM 699 C CA . GLY A 1 92 ? -12.246 -6.829 26.191 1.00 82.38 92 GLY A CA 1
ATOM 700 C C . GLY A 1 92 ? -12.743 -5.907 27.315 1.00 82.38 92 GLY A C 1
ATOM 701 O O . GLY A 1 92 ? -11.982 -5.454 28.165 1.00 82.38 92 GLY A O 1
ATOM 702 N N . LYS A 1 93 ? -14.046 -5.608 27.323 1.00 79.44 93 LYS A N 1
ATOM 703 C CA . LYS A 1 93 ? -14.646 -4.621 28.245 1.00 79.44 93 LYS A CA 1
ATOM 704 C C . LYS A 1 93 ? -14.533 -4.989 29.731 1.00 79.44 93 LYS A C 1
ATOM 706 O O . LYS A 1 93 ? -14.736 -4.127 30.578 1.00 79.44 93 LYS A O 1
ATOM 711 N N . PHE A 1 94 ? -14.270 -6.255 30.046 1.00 81.31 94 PHE A N 1
ATOM 712 C CA . PHE A 1 94 ? -14.247 -6.775 31.410 1.00 81.31 94 PHE A CA 1
ATOM 713 C C . PHE A 1 94 ? -12.916 -7.464 31.710 1.00 81.31 94 PHE A C 1
ATOM 715 O O . PHE A 1 94 ? -12.311 -8.081 30.831 1.00 81.31 94 PHE A O 1
ATOM 722 N N . LYS A 1 95 ? -12.478 -7.415 32.970 1.00 75.31 95 LYS A N 1
ATOM 723 C CA . LYS A 1 95 ? -11.282 -8.133 33.424 1.00 75.31 95 LYS A CA 1
ATOM 724 C C . LYS A 1 95 ? -11.436 -9.632 33.123 1.00 75.31 95 LYS A C 1
ATOM 726 O O . LYS A 1 95 ? -12.396 -10.250 33.572 1.00 75.31 95 LYS A O 1
ATOM 731 N N . GLY A 1 96 ? -10.514 -10.195 32.339 1.00 73.00 96 GLY A N 1
ATOM 732 C CA . GLY A 1 96 ? -10.552 -11.597 31.895 1.00 73.00 96 GLY A CA 1
ATOM 733 C C . GLY A 1 96 ? -11.358 -11.865 30.616 1.00 73.00 96 GLY A C 1
ATOM 734 O O . GLY A 1 96 ? -11.413 -13.008 30.170 1.00 73.00 96 GLY A O 1
ATOM 735 N N . SER A 1 97 ? -11.969 -10.847 30.001 1.00 78.38 97 SER A N 1
ATOM 736 C CA . SER A 1 97 ? -12.624 -11.015 28.698 1.00 78.38 97 SER A CA 1
ATOM 737 C C . SER A 1 97 ? -11.609 -11.092 27.553 1.00 78.38 97 SER A C 1
ATOM 739 O O . SER A 1 97 ? -10.547 -10.475 27.596 1.00 78.38 97 SER A O 1
ATOM 741 N N . VAL A 1 98 ? -11.939 -11.882 26.528 1.00 81.62 98 VAL A N 1
ATOM 742 C CA . VAL A 1 98 ? -11.057 -12.137 25.380 1.00 81.62 98 VAL A CA 1
ATOM 743 C C . VAL A 1 98 ? -10.822 -10.849 24.589 1.00 81.62 98 VAL A C 1
ATOM 745 O O . VAL A 1 98 ? -11.767 -10.113 24.290 1.00 81.62 98 VAL A O 1
ATOM 748 N N . ASN A 1 99 ? -9.566 -10.610 24.207 1.00 88.00 99 ASN A N 1
ATOM 749 C CA . ASN A 1 99 ? -9.202 -9.495 23.340 1.00 88.00 99 ASN A CA 1
ATOM 750 C C . ASN A 1 99 ? -9.918 -9.600 21.992 1.00 88.00 99 ASN A C 1
ATOM 752 O O . ASN A 1 99 ? -9.913 -10.642 21.331 1.00 88.00 99 ASN A O 1
ATOM 756 N N . LYS A 1 100 ? -10.506 -8.486 21.566 1.00 93.50 100 LYS A N 1
ATOM 757 C CA . LYS A 1 100 ? -11.120 -8.357 20.249 1.00 93.50 100 LYS A CA 1
ATOM 758 C C . LYS A 1 100 ? -10.033 -8.140 19.207 1.00 93.50 100 LYS A C 1
ATOM 760 O O . LYS A 1 100 ? -9.053 -7.445 19.468 1.00 93.50 100 LYS A O 1
ATOM 765 N N . ARG A 1 101 ? -10.226 -8.712 18.019 1.00 96.12 101 ARG A N 1
ATOM 766 C CA . ARG A 1 101 ? -9.332 -8.545 16.869 1.00 96.12 101 ARG A CA 1
ATOM 767 C C . ARG A 1 101 ? -10.121 -8.061 15.668 1.00 96.12 101 ARG A C 1
ATOM 769 O O . ARG A 1 101 ? -11.171 -8.616 15.355 1.00 96.12 101 ARG A O 1
ATOM 776 N N . ALA A 1 102 ? -9.595 -7.054 14.994 1.00 97.75 102 ALA A N 1
ATOM 777 C CA . ALA A 1 102 ? -10.158 -6.526 13.766 1.00 97.75 102 ALA A CA 1
ATOM 778 C C . ALA A 1 102 ? -9.071 -6.380 12.706 1.00 97.75 102 ALA A C 1
ATOM 780 O O . ALA A 1 102 ? -7.875 -6.400 12.999 1.00 97.75 102 ALA A O 1
ATOM 781 N N . VAL A 1 103 ? -9.504 -6.232 11.462 1.00 97.81 103 VAL A N 1
ATOM 782 C CA . VAL A 1 103 ? -8.632 -5.918 10.336 1.00 97.81 103 VAL A CA 1
ATOM 783 C C . VAL A 1 103 ? -9.224 -4.725 9.606 1.00 97.81 103 VAL A C 1
ATOM 785 O O . VAL A 1 103 ? -10.414 -4.724 9.286 1.00 97.81 103 VAL A O 1
ATOM 788 N N . LEU A 1 104 ? -8.394 -3.718 9.347 1.00 98.19 104 LEU A N 1
ATOM 789 C CA . LEU A 1 104 ? -8.674 -2.679 8.366 1.00 98.19 104 LEU A CA 1
ATOM 790 C C . LEU A 1 104 ? -7.914 -3.009 7.078 1.00 98.19 104 LEU A C 1
ATOM 792 O O . LEU A 1 104 ? -6.690 -3.096 7.063 1.00 98.19 104 LEU A O 1
ATOM 796 N N . GLU A 1 105 ? -8.654 -3.165 5.991 1.00 97.75 105 GLU A N 1
ATOM 797 C CA . GLU A 1 105 ? -8.126 -3.388 4.650 1.00 97.75 105 GLU A CA 1
ATOM 798 C C . GLU A 1 105 ? -8.325 -2.129 3.810 1.00 97.75 105 GLU A C 1
ATOM 800 O O . GLU A 1 105 ? -9.452 -1.647 3.697 1.00 97.75 105 GLU A O 1
ATOM 805 N N . VAL A 1 106 ? -7.261 -1.611 3.193 1.00 97.19 106 VAL A N 1
ATOM 806 C CA . VAL A 1 106 ? -7.315 -0.422 2.328 1.00 97.19 106 VAL A CA 1
ATOM 807 C C . VAL A 1 106 ? -6.786 -0.775 0.945 1.00 97.19 106 VAL A C 1
ATOM 809 O O . VAL A 1 106 ? -5.587 -0.965 0.759 1.00 97.19 106 VAL A O 1
ATOM 812 N N . SER A 1 107 ? -7.685 -0.876 -0.033 1.00 95.56 107 SER A N 1
ATOM 813 C CA . SER A 1 107 ? -7.352 -1.103 -1.440 1.00 95.56 107 SER A CA 1
ATOM 814 C C . SER A 1 107 ? -6.994 0.212 -2.124 1.00 95.56 107 SER A C 1
ATOM 816 O O . SER A 1 107 ? -7.807 1.134 -2.208 1.00 95.56 107 SER A O 1
ATOM 818 N N . LEU A 1 108 ? -5.783 0.260 -2.671 1.00 93.00 108 LEU A N 1
ATOM 819 C CA . LEU A 1 108 ? -5.215 1.376 -3.427 1.00 93.00 108 LEU A CA 1
ATOM 820 C C . LEU A 1 108 ? -5.244 1.096 -4.943 1.00 93.00 108 LEU A C 1
ATOM 822 O O . LEU A 1 108 ? -4.641 1.828 -5.732 1.00 93.00 108 LEU A O 1
ATOM 826 N N . LEU A 1 109 ? -5.940 0.031 -5.369 1.00 90.38 109 LEU A N 1
ATOM 827 C CA . LEU A 1 109 ? -6.154 -0.287 -6.782 1.00 90.38 109 LEU A CA 1
ATOM 828 C C . LEU A 1 109 ? -7.013 0.801 -7.443 1.00 90.38 109 LEU A C 1
ATOM 830 O O . LEU A 1 109 ? -8.127 1.030 -6.971 1.00 90.38 109 LEU A O 1
ATOM 834 N N . PRO A 1 110 ? -6.560 1.446 -8.538 1.00 85.44 110 PRO A N 1
ATOM 835 C CA . PRO A 1 110 ? -7.242 2.610 -9.108 1.00 85.44 110 PRO A CA 1
ATOM 836 C C . PRO A 1 110 ? -8.734 2.419 -9.404 1.00 85.44 110 PRO A C 1
ATOM 838 O O . PRO A 1 110 ? -9.542 3.297 -9.118 1.00 85.44 110 PRO A O 1
ATOM 841 N N . GLN A 1 111 ? -9.095 1.253 -9.929 1.00 87.06 111 GLN A N 1
ATOM 842 C CA . GLN A 1 111 ? -10.450 0.879 -10.325 1.00 87.06 111 GLN A CA 1
ATOM 843 C C . GLN A 1 111 ? -11.300 0.292 -9.186 1.00 87.06 111 GLN A C 1
ATOM 845 O O . GLN A 1 111 ? -12.489 0.057 -9.368 1.00 87.06 111 GLN A O 1
ATOM 850 N N . ALA A 1 112 ? -10.704 0.019 -8.022 1.00 90.06 112 ALA A N 1
ATOM 851 C CA . ALA A 1 112 ? -11.351 -0.693 -6.919 1.00 90.06 112 ALA A CA 1
ATOM 852 C C . ALA A 1 112 ? -10.883 -0.159 -5.555 1.00 90.06 112 ALA A C 1
ATOM 854 O O . ALA A 1 112 ? -10.536 -0.924 -4.650 1.00 90.06 112 ALA A O 1
ATOM 855 N N . ARG A 1 113 ? -10.830 1.173 -5.420 1.00 92.94 113 ARG A N 1
ATOM 856 C CA . ARG A 1 113 ? -10.434 1.830 -4.171 1.00 92.94 113 ARG A CA 1
ATOM 857 C C . ARG A 1 113 ? -11.533 1.731 -3.128 1.00 92.94 113 ARG A C 1
ATOM 859 O O . ARG A 1 113 ? -12.642 2.237 -3.334 1.00 92.94 113 ARG A O 1
ATOM 866 N N . ALA A 1 114 ? -11.196 1.132 -2.000 1.00 95.19 114 ALA A N 1
ATOM 867 C CA . ALA A 1 114 ? -12.108 0.917 -0.892 1.00 95.19 114 ALA A CA 1
ATOM 868 C C . ALA A 1 114 ? -11.321 0.758 0.408 1.00 95.19 114 ALA A C 1
ATOM 870 O O . ALA A 1 114 ? -10.154 0.368 0.389 1.00 95.19 114 ALA A O 1
ATOM 871 N N . ALA A 1 115 ? -11.986 1.019 1.526 1.00 97.19 115 ALA A N 1
ATOM 872 C CA . ALA A 1 115 ? -11.478 0.713 2.853 1.00 97.19 115 ALA A CA 1
ATOM 873 C C . ALA A 1 115 ? -12.555 -0.033 3.634 1.00 97.19 115 ALA A C 1
ATOM 875 O O . ALA A 1 115 ? -13.708 0.399 3.641 1.00 97.19 115 ALA A O 1
ATOM 876 N N . ILE A 1 116 ? -12.213 -1.149 4.273 1.00 97.31 116 ILE A N 1
ATOM 877 C CA . ILE A 1 116 ? -13.159 -1.956 5.049 1.00 97.31 116 ILE A CA 1
ATOM 878 C C . ILE A 1 116 ? -12.516 -2.333 6.373 1.00 97.31 116 ILE A C 1
ATOM 880 O O . ILE A 1 116 ? -11.457 -2.952 6.383 1.00 97.31 116 ILE A O 1
ATOM 884 N N . ALA A 1 117 ? -13.188 -2.011 7.475 1.00 97.50 117 ALA A N 1
ATOM 885 C CA . ALA A 1 117 ? -12.845 -2.515 8.793 1.00 97.50 117 ALA A CA 1
ATOM 886 C C . ALA A 1 117 ? -13.850 -3.581 9.231 1.00 97.50 117 ALA A C 1
ATOM 888 O O . ALA A 1 117 ? -15.069 -3.361 9.184 1.00 97.50 117 ALA A O 1
ATOM 889 N N . HIS A 1 118 ? -13.345 -4.737 9.656 1.00 96.62 118 HIS A N 1
ATOM 890 C CA . HIS A 1 118 ? -14.172 -5.854 10.101 1.00 96.62 118 HIS A CA 1
ATOM 891 C C . HIS A 1 118 ? -13.593 -6.580 11.314 1.00 96.62 118 HIS A C 1
ATOM 893 O O . HIS A 1 118 ? -12.383 -6.651 11.501 1.00 96.62 118 HIS A O 1
ATOM 899 N N . GLU A 1 119 ? -14.491 -7.097 12.152 1.00 95.44 119 GLU A N 1
ATOM 900 C CA . GLU A 1 119 ? -14.213 -7.904 13.344 1.00 95.44 119 GLU A CA 1
ATOM 901 C C . GLU A 1 119 ? -14.883 -9.268 13.136 1.00 95.44 119 GLU A C 1
ATOM 903 O O . GLU A 1 119 ? -16.102 -9.340 12.966 1.00 95.44 119 GLU A O 1
ATOM 908 N N . SER A 1 120 ? -14.104 -10.355 13.113 1.00 88.38 120 SER A N 1
ATOM 909 C CA . SER A 1 120 ? -14.614 -11.722 12.888 1.00 88.38 120 SER A CA 1
ATOM 910 C C . SER A 1 120 ? -15.541 -11.840 11.662 1.00 88.38 120 SER A C 1
ATOM 912 O O . SER A 1 120 ? -16.602 -12.460 11.725 1.00 88.38 120 SER A O 1
ATOM 914 N N . GLY A 1 121 ? -15.175 -11.178 10.557 1.00 87.88 121 GLY A N 1
ATOM 915 C CA . GLY A 1 121 ? -15.946 -11.146 9.308 1.00 87.88 121 GLY A CA 1
ATOM 916 C C . GLY A 1 121 ? -17.135 -10.177 9.296 1.00 87.88 121 GLY A C 1
ATOM 917 O O . GLY A 1 121 ? -17.728 -9.949 8.242 1.00 87.88 121 GLY A O 1
ATOM 918 N N . LYS A 1 122 ? -17.483 -9.556 10.431 1.00 94.44 122 LYS A N 1
ATOM 919 C CA . LYS A 1 122 ? -18.536 -8.536 10.503 1.00 94.44 122 LYS A CA 1
ATOM 920 C C . LYS A 1 122 ? -17.950 -7.155 10.242 1.00 94.44 122 LYS A C 1
ATOM 922 O O . LYS A 1 122 ? -17.120 -6.663 11.003 1.00 94.44 122 LYS A O 1
ATOM 927 N N . VAL A 1 123 ? -18.403 -6.520 9.167 1.00 96.25 123 VAL A N 1
ATOM 928 C CA . VAL A 1 123 ? -17.984 -5.167 8.783 1.00 96.25 123 VAL A CA 1
ATOM 929 C C . VAL A 1 123 ? -18.634 -4.147 9.707 1.00 96.25 123 VAL A C 1
ATOM 931 O O . VAL A 1 123 ? -19.856 -4.123 9.829 1.00 96.25 123 VAL A O 1
ATOM 934 N N . PHE A 1 124 ? -17.827 -3.282 10.318 1.00 95.44 124 PHE A N 1
ATOM 935 C CA . PHE A 1 124 ? -18.313 -2.211 11.194 1.00 95.44 124 PHE A CA 1
ATOM 936 C C . PHE A 1 124 ? -17.964 -0.806 10.682 1.00 95.44 124 PHE A C 1
ATOM 938 O O . PHE A 1 124 ? -18.546 0.170 11.144 1.00 95.44 124 PHE A O 1
ATOM 945 N N . ALA A 1 125 ? -17.068 -0.686 9.697 1.00 96.00 125 ALA A N 1
ATOM 946 C CA . ALA A 1 125 ? -16.834 0.557 8.966 1.00 96.00 125 ALA A CA 1
ATOM 947 C C . ALA A 1 125 ? -16.407 0.273 7.519 1.00 96.00 125 ALA A C 1
ATOM 949 O O . ALA A 1 125 ? -15.753 -0.733 7.239 1.00 96.00 125 ALA A O 1
ATOM 950 N N . ARG A 1 126 ? -16.800 1.147 6.584 1.00 95.81 126 ARG A N 1
ATOM 951 C CA . ARG A 1 126 ? -16.497 0.989 5.153 1.00 95.81 126 ARG A CA 1
ATOM 952 C C . ARG A 1 126 ? -16.544 2.314 4.398 1.00 95.81 126 ARG A C 1
ATOM 954 O O . ARG A 1 126 ? -17.459 3.100 4.639 1.00 95.81 126 ARG A O 1
ATOM 961 N N . ILE A 1 127 ? -15.653 2.453 3.416 1.00 94.56 127 ILE A N 1
ATOM 962 C CA . ILE A 1 127 ? -15.687 3.420 2.309 1.00 94.56 127 ILE A CA 1
ATOM 963 C C . ILE A 1 127 ? -15.603 2.650 0.986 1.00 94.56 127 ILE A C 1
ATOM 965 O O . ILE A 1 127 ? -14.791 1.732 0.858 1.00 94.56 127 ILE A O 1
ATOM 969 N N . GLY A 1 128 ? -16.373 3.070 -0.019 1.00 90.38 128 GLY A N 1
ATOM 970 C CA . GLY A 1 128 ? -16.316 2.500 -1.365 1.00 90.38 128 GLY A CA 1
ATOM 971 C C . GLY A 1 128 ? -17.027 1.150 -1.501 1.00 90.38 128 GLY A C 1
ATOM 972 O O . GLY A 1 128 ? -17.857 0.773 -0.670 1.00 90.38 128 GLY A O 1
ATOM 973 N N . GLY A 1 129 ? -16.728 0.456 -2.602 1.00 87.31 129 GLY A N 1
ATOM 974 C CA . GLY A 1 129 ? -17.357 -0.811 -2.976 1.00 87.31 129 GLY A CA 1
ATOM 975 C C . GLY A 1 129 ? -16.758 -2.040 -2.287 1.00 87.31 129 GLY A C 1
ATOM 976 O O . GLY A 1 129 ? -16.124 -1.955 -1.234 1.00 87.31 129 GLY A O 1
ATOM 977 N N . ALA A 1 130 ? -16.970 -3.207 -2.895 1.00 89.56 130 ALA A N 1
ATOM 978 C CA . ALA A 1 130 ? -16.305 -4.434 -2.475 1.00 89.56 130 ALA A CA 1
ATOM 979 C C . ALA A 1 130 ? -14.789 -4.335 -2.703 1.00 89.56 130 ALA A C 1
ATOM 981 O O . ALA A 1 130 ? -14.332 -3.715 -3.667 1.00 89.56 130 ALA A O 1
ATOM 982 N N . LEU A 1 131 ? -14.012 -4.974 -1.827 1.00 91.25 131 LEU A N 1
ATOM 983 C CA . LEU A 1 131 ? -12.587 -5.146 -2.076 1.00 91.25 131 LEU A CA 1
ATOM 984 C C . LEU A 1 131 ? -12.402 -6.079 -3.282 1.00 91.25 131 LEU A C 1
ATOM 986 O O . LEU A 1 131 ? -13.122 -7.073 -3.395 1.00 91.25 131 LEU A O 1
ATOM 990 N N . PRO A 1 132 ? -11.439 -5.788 -4.169 1.00 91.00 132 PRO A N 1
ATOM 991 C CA . PRO A 1 132 ? -11.126 -6.680 -5.278 1.00 91.00 132 PRO A CA 1
ATOM 992 C C . PRO A 1 132 ? -10.584 -8.026 -4.759 1.00 91.00 132 PRO A C 1
ATOM 994 O O . PRO A 1 132 ? -10.228 -8.141 -3.583 1.00 91.00 132 PRO A O 1
ATOM 997 N N . PRO A 1 133 ? -10.476 -9.063 -5.600 1.00 92.00 133 PRO A N 1
ATOM 998 C CA . PRO A 1 133 ? -9.703 -10.251 -5.254 1.00 92.00 133 PRO A CA 1
ATOM 999 C C . PRO A 1 133 ? -8.256 -9.886 -4.902 1.00 92.00 133 PRO A C 1
ATOM 1001 O O . PRO A 1 133 ? -7.725 -8.878 -5.374 1.00 92.00 133 PRO A O 1
ATOM 1004 N N . LEU A 1 134 ? -7.624 -10.704 -4.061 1.00 90.94 134 LEU A N 1
ATOM 1005 C CA . LEU A 1 134 ? -6.200 -10.553 -3.775 1.00 90.94 134 LEU A CA 1
ATOM 1006 C C . LEU A 1 134 ? -5.376 -10.868 -5.022 1.00 90.94 134 LEU A C 1
ATOM 1008 O O . LEU A 1 134 ? -5.712 -11.764 -5.798 1.00 90.94 134 LEU A O 1
ATOM 1012 N N . SER A 1 135 ? -4.287 -10.130 -5.187 1.00 90.44 135 SER A N 1
ATOM 1013 C CA . SER A 1 135 ? -3.362 -10.318 -6.297 1.00 90.44 135 SER A CA 1
ATOM 1014 C C . SER A 1 135 ? -2.615 -11.641 -6.140 1.00 90.44 135 SER A C 1
ATOM 1016 O O . SER A 1 135 ? -2.207 -12.026 -5.040 1.00 90.44 135 SER A O 1
ATOM 1018 N N . VAL A 1 136 ? -2.432 -12.342 -7.257 1.00 89.81 136 VAL A N 1
ATOM 1019 C CA . VAL A 1 136 ? -1.560 -13.517 -7.317 1.00 89.81 136 VAL A CA 1
ATOM 1020 C C . VAL A 1 136 ? -0.119 -13.025 -7.408 1.00 89.81 136 VAL A C 1
ATOM 1022 O O . VAL A 1 136 ? 0.177 -12.134 -8.206 1.00 89.81 136 VAL A O 1
ATOM 1025 N N . SER A 1 137 ? 0.763 -13.606 -6.592 1.00 90.75 137 SER A N 1
ATOM 1026 C CA . SER A 1 137 ? 2.201 -13.334 -6.666 1.00 90.75 137 SER A CA 1
ATOM 1027 C C . SER A 1 137 ? 2.708 -13.631 -8.074 1.00 90.75 137 SER A C 1
ATOM 1029 O O . SER A 1 137 ? 2.449 -14.700 -8.635 1.00 90.75 137 SER A O 1
ATOM 1031 N N . ARG A 1 138 ? 3.425 -12.669 -8.649 1.00 95.06 138 ARG A N 1
ATOM 1032 C CA . ARG A 1 138 ? 4.061 -12.825 -9.950 1.00 95.06 138 ARG A CA 1
ATOM 1033 C C . ARG A 1 138 ? 5.434 -13.480 -9.791 1.00 95.06 138 ARG A C 1
ATOM 1035 O O . ARG A 1 138 ? 6.091 -13.332 -8.749 1.00 95.06 138 ARG A O 1
ATOM 1042 N N . PRO A 1 139 ? 5.901 -14.206 -10.819 1.00 96.50 139 PRO A N 1
ATOM 1043 C CA . PRO A 1 139 ? 7.230 -14.794 -10.798 1.00 96.50 139 PRO A CA 1
ATOM 1044 C C . PRO A 1 139 ? 8.313 -13.710 -10.807 1.00 96.50 139 PRO A C 1
ATOM 1046 O O . PRO A 1 139 ? 8.123 -12.606 -11.325 1.00 96.50 139 PRO A O 1
ATOM 1049 N N . ILE A 1 140 ? 9.479 -14.054 -10.266 1.00 97.31 140 ILE A N 1
ATOM 1050 C CA . ILE A 1 140 ? 10.705 -13.296 -10.517 1.00 97.31 140 ILE A CA 1
ATOM 1051 C C . ILE A 1 140 ? 11.180 -13.677 -11.921 1.00 97.31 140 ILE A C 1
ATOM 1053 O O . ILE A 1 140 ? 11.374 -14.858 -12.209 1.00 97.31 140 ILE A O 1
ATOM 1057 N N . LEU A 1 141 ? 11.324 -12.691 -12.803 1.00 97.75 141 LEU A N 1
ATOM 1058 C CA . LEU A 1 141 ? 11.844 -12.916 -14.154 1.00 97.75 141 LEU A CA 1
ATOM 1059 C C . LEU A 1 141 ? 13.358 -13.162 -14.110 1.00 97.75 141 LEU A C 1
ATOM 1061 O O . LEU A 1 141 ? 14.057 -12.576 -13.284 1.00 97.75 141 LEU A O 1
ATOM 1065 N N . SER A 1 142 ? 13.873 -14.001 -15.011 1.00 98.00 142 SER A N 1
ATOM 1066 C CA . SER A 1 142 ? 15.321 -14.160 -15.165 1.00 98.00 142 SER A CA 1
ATOM 1067 C C . SER A 1 142 ? 15.946 -12.907 -15.780 1.00 98.00 142 SER A C 1
ATOM 1069 O O . SER A 1 142 ? 15.295 -12.173 -16.529 1.00 98.00 142 SER A O 1
ATOM 1071 N N . ASP A 1 143 ? 17.234 -12.689 -15.507 1.00 98.06 143 ASP A N 1
ATOM 1072 C CA . ASP A 1 143 ? 17.990 -11.571 -16.076 1.00 98.06 143 ASP A CA 1
ATOM 1073 C C . ASP A 1 143 ? 17.893 -11.534 -17.613 1.00 98.06 143 ASP A C 1
ATOM 1075 O O . ASP A 1 143 ? 17.745 -10.458 -18.187 1.00 98.06 143 ASP A O 1
ATOM 1079 N N . ASP A 1 144 ? 17.919 -12.691 -18.280 1.00 97.81 144 ASP A N 1
ATOM 1080 C CA . ASP A 1 144 ? 17.843 -12.769 -19.744 1.00 97.81 144 ASP A CA 1
ATOM 1081 C C . ASP A 1 144 ? 16.478 -12.336 -20.281 1.00 97.81 144 ASP A C 1
ATOM 1083 O O . ASP A 1 144 ? 16.420 -11.553 -21.229 1.00 97.81 144 ASP A O 1
AT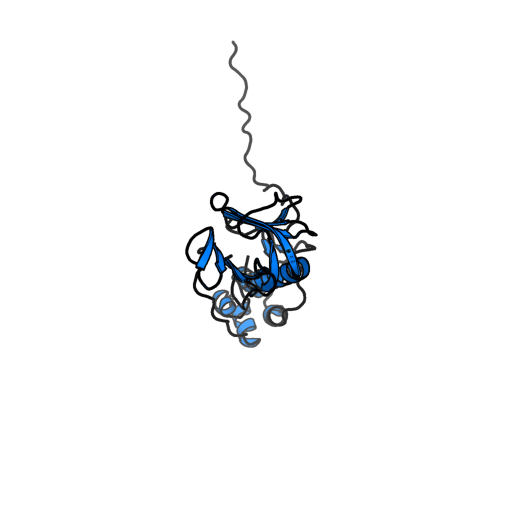OM 1087 N N . VAL A 1 145 ? 15.385 -12.755 -19.633 1.00 97.88 145 VAL A N 1
ATOM 1088 C CA . VAL A 1 145 ? 14.027 -12.318 -19.996 1.00 97.88 145 VAL A CA 1
ATOM 1089 C C . VAL A 1 145 ? 13.892 -10.806 -19.826 1.00 97.88 145 VAL A C 1
ATOM 1091 O O . VAL A 1 145 ? 13.338 -10.131 -20.694 1.00 97.88 145 VAL A O 1
ATOM 1094 N N . VAL A 1 146 ? 14.432 -10.252 -18.737 1.00 98.19 146 VAL A N 1
ATOM 1095 C CA . VAL A 1 146 ? 14.392 -8.805 -18.481 1.00 98.19 146 VAL A CA 1
ATOM 1096 C C . VAL A 1 146 ? 15.210 -8.038 -19.516 1.00 98.19 146 VAL A C 1
ATOM 1098 O O . VAL A 1 146 ? 14.719 -7.042 -20.045 1.00 98.19 146 VAL A O 1
ATOM 1101 N N . ARG A 1 147 ? 16.429 -8.494 -19.842 1.00 98.06 147 ARG A N 1
ATOM 1102 C CA . ARG A 1 147 ? 17.274 -7.866 -20.874 1.00 98.06 147 ARG A CA 1
ATOM 1103 C C . ARG A 1 147 ? 16.588 -7.881 -22.232 1.00 98.06 147 ARG A C 1
ATOM 1105 O O . ARG A 1 147 ? 16.498 -6.835 -22.866 1.00 98.06 147 ARG A O 1
ATOM 1112 N N . GLN A 1 148 ? 16.085 -9.036 -22.663 1.00 97.88 148 GLN A N 1
ATOM 1113 C CA . GLN A 1 148 ? 15.412 -9.174 -23.955 1.00 97.88 148 GLN A CA 1
ATOM 1114 C C . GLN A 1 148 ? 14.180 -8.271 -24.043 1.00 97.88 148 GLN A C 1
ATOM 1116 O O . GLN A 1 148 ? 14.040 -7.526 -25.012 1.00 97.88 148 GLN A O 1
ATOM 1121 N N . ALA A 1 149 ? 13.333 -8.268 -23.010 1.00 98.00 149 ALA A N 1
ATOM 1122 C CA . ALA A 1 149 ? 12.156 -7.410 -22.972 1.00 98.00 149 ALA A CA 1
ATOM 1123 C C . ALA A 1 149 ? 12.531 -5.917 -22.962 1.00 98.00 149 ALA A C 1
ATOM 1125 O O . ALA A 1 149 ? 11.918 -5.130 -23.679 1.00 98.00 149 ALA A O 1
ATOM 1126 N N . ALA A 1 150 ? 13.569 -5.514 -22.221 1.00 97.62 150 ALA A N 1
ATOM 1127 C CA . ALA A 1 150 ? 14.041 -4.130 -22.212 1.00 97.62 150 ALA A CA 1
ATOM 1128 C C . ALA A 1 150 ? 14.610 -3.695 -23.575 1.00 97.62 150 ALA A C 1
ATOM 1130 O O . ALA A 1 150 ? 14.284 -2.608 -24.051 1.00 97.62 150 ALA A O 1
ATOM 1131 N N . ILE A 1 151 ? 15.406 -4.552 -24.229 1.00 97.75 151 ILE A N 1
ATOM 1132 C CA . ILE A 1 151 ? 15.951 -4.315 -25.577 1.00 97.75 151 ILE A CA 1
ATOM 1133 C C . ILE A 1 151 ? 14.825 -4.147 -26.600 1.00 97.75 151 ILE A C 1
ATOM 1135 O O . ILE A 1 151 ? 14.860 -3.208 -27.396 1.00 97.75 151 ILE A O 1
ATOM 1139 N N . ALA A 1 152 ? 13.817 -5.017 -26.538 1.00 97.38 152 ALA A N 1
ATOM 1140 C CA . ALA A 1 152 ? 12.654 -4.989 -27.420 1.00 97.38 152 ALA A CA 1
ATOM 1141 C C . ALA A 1 152 ? 11.644 -3.873 -27.085 1.00 97.38 152 ALA A C 1
ATOM 1143 O O . ALA A 1 152 ? 10.719 -3.638 -27.858 1.00 97.38 152 ALA A O 1
ATOM 1144 N N . GLY A 1 153 ? 11.786 -3.193 -25.941 1.00 97.38 153 GLY A N 1
ATOM 1145 C CA . GLY A 1 153 ? 10.796 -2.231 -25.452 1.00 97.38 153 GLY A CA 1
ATOM 1146 C C . GLY A 1 153 ? 9.472 -2.867 -25.004 1.00 97.38 153 GLY A C 1
ATOM 1147 O O . GLY A 1 153 ? 8.454 -2.179 -24.931 1.00 97.38 153 GLY A O 1
ATOM 1148 N N . ASP A 1 154 ? 9.466 -4.166 -24.693 1.00 97.69 154 ASP A N 1
ATOM 1149 C CA . ASP A 1 154 ? 8.276 -4.928 -24.312 1.00 97.69 154 ASP A CA 1
ATOM 1150 C C . ASP A 1 154 ? 7.901 -4.694 -22.838 1.00 97.69 154 ASP A C 1
ATOM 1152 O O . ASP A 1 154 ? 8.198 -5.471 -21.923 1.00 97.69 154 ASP A O 1
ATOM 1156 N N . VAL A 1 155 ? 7.206 -3.579 -22.611 1.00 97.44 155 VAL A N 1
ATOM 1157 C CA . VAL A 1 155 ? 6.636 -3.199 -21.311 1.00 97.44 155 VAL A CA 1
ATOM 1158 C C . VAL A 1 155 ? 5.700 -4.288 -20.771 1.00 97.44 155 VAL A C 1
ATOM 1160 O O . VAL A 1 155 ? 5.684 -4.547 -19.566 1.00 97.44 155 VAL A O 1
ATOM 1163 N N . SER A 1 156 ? 4.929 -4.944 -21.641 1.00 97.31 156 SER A N 1
ATOM 1164 C CA . SER A 1 156 ? 3.946 -5.954 -21.246 1.00 97.31 156 SER A CA 1
ATOM 1165 C C . SER A 1 156 ? 4.604 -7.233 -20.733 1.00 97.31 156 SER A C 1
ATOM 1167 O O . SER A 1 156 ? 4.119 -7.803 -19.753 1.00 97.31 156 SER A O 1
ATOM 1169 N N . ALA A 1 157 ? 5.714 -7.672 -21.329 1.00 97.12 157 ALA A N 1
ATOM 1170 C CA . ALA A 1 157 ? 6.507 -8.783 -20.810 1.00 97.12 157 ALA A CA 1
ATOM 1171 C C . ALA A 1 157 ? 7.108 -8.456 -19.439 1.00 97.12 157 ALA A C 1
ATOM 1173 O O . ALA A 1 157 ? 6.977 -9.260 -18.515 1.00 97.12 157 ALA A O 1
ATOM 1174 N N . LEU A 1 158 ? 7.681 -7.260 -19.268 1.00 97.56 158 LEU A N 1
ATOM 1175 C CA . LEU A 1 158 ? 8.247 -6.830 -17.983 1.00 97.56 158 LEU A CA 1
ATOM 1176 C C . LEU A 1 158 ? 7.189 -6.778 -16.874 1.00 97.56 158 LEU A C 1
ATOM 1178 O O . LEU A 1 158 ? 7.448 -7.213 -15.754 1.00 97.56 158 LEU A O 1
ATOM 1182 N N . MET A 1 159 ? 5.972 -6.315 -17.176 1.00 96.69 159 MET A N 1
ATOM 1183 C CA . MET A 1 159 ? 4.863 -6.258 -16.212 1.00 96.69 159 MET A CA 1
ATOM 1184 C C . MET A 1 159 ? 4.388 -7.633 -15.709 1.00 96.69 159 MET A C 1
ATOM 1186 O O . MET A 1 159 ? 3.665 -7.696 -14.711 1.00 96.69 159 MET A O 1
ATOM 1190 N N . LYS A 1 160 ? 4.794 -8.740 -16.344 1.00 96.31 160 LYS A N 1
ATOM 1191 C CA . LYS A 1 160 ? 4.563 -10.096 -15.815 1.00 96.31 160 LYS A CA 1
ATOM 1192 C C . LYS A 1 160 ? 5.477 -10.424 -14.635 1.00 96.31 160 LYS A C 1
ATOM 1194 O O . LYS A 1 160 ? 5.211 -11.390 -13.930 1.00 96.31 160 LYS A O 1
ATOM 1199 N N . GLY A 1 161 ? 6.528 -9.636 -14.418 1.00 96.56 161 GLY A N 1
ATOM 1200 C CA . GLY A 1 161 ? 7.458 -9.799 -13.314 1.00 96.56 161 GLY A CA 1
ATOM 1201 C C . GLY A 1 161 ? 6.940 -9.242 -11.996 1.00 96.56 161 GLY A C 1
ATOM 1202 O O . GLY A 1 161 ? 6.172 -8.276 -11.946 1.00 96.56 161 GLY A O 1
ATOM 1203 N N . ARG A 1 162 ? 7.421 -9.840 -10.909 1.00 96.31 162 ARG A N 1
ATOM 1204 C CA . ARG A 1 162 ? 7.201 -9.379 -9.539 1.00 96.31 162 ARG A CA 1
ATOM 1205 C C . ARG A 1 162 ? 7.554 -7.906 -9.364 1.00 96.31 162 ARG A C 1
ATOM 1207 O O . ARG A 1 162 ? 8.572 -7.453 -9.876 1.00 96.31 162 ARG A O 1
ATOM 1214 N N . TRP A 1 163 ? 6.708 -7.171 -8.649 1.00 95.38 163 TRP A N 1
ATOM 1215 C CA . TRP A 1 163 ? 6.814 -5.740 -8.338 1.00 95.38 163 TRP A CA 1
ATOM 1216 C C . TRP A 1 163 ? 6.745 -4.774 -9.527 1.00 95.38 163 TRP A C 1
ATOM 1218 O O . TRP A 1 163 ? 6.686 -3.562 -9.326 1.00 95.38 163 TRP A O 1
ATOM 1228 N N . VAL A 1 164 ? 6.682 -5.267 -10.766 1.00 95.19 164 VAL A N 1
ATOM 1229 C CA . VAL A 1 164 ? 6.769 -4.404 -11.947 1.00 95.19 164 VAL A CA 1
ATOM 1230 C C . VAL A 1 164 ? 5.421 -3.760 -12.256 1.00 95.19 164 VAL A C 1
ATOM 1232 O O . VAL A 1 164 ? 4.477 -4.412 -12.700 1.00 95.19 164 VAL A O 1
ATOM 1235 N N . SER A 1 165 ? 5.310 -2.457 -12.022 1.00 92.56 165 SER A N 1
ATOM 1236 C CA . SER A 1 165 ? 4.209 -1.635 -12.525 1.00 92.56 165 SER A CA 1
ATOM 1237 C C . SER A 1 165 ? 4.507 -1.126 -13.938 1.00 92.56 165 SER A C 1
ATOM 1239 O O . SER A 1 165 ? 5.629 -1.242 -14.421 1.00 92.56 165 SER A O 1
ATOM 1241 N N . ALA A 1 166 ? 3.527 -0.513 -14.607 1.00 91.94 166 ALA A N 1
ATOM 1242 C CA . ALA A 1 166 ? 3.769 0.124 -15.904 1.00 91.94 166 ALA A CA 1
ATOM 1243 C C . ALA A 1 166 ? 4.828 1.243 -15.821 1.00 91.94 166 ALA A C 1
ATOM 1245 O O . ALA A 1 166 ? 5.568 1.457 -16.777 1.00 91.94 166 ALA A O 1
ATOM 1246 N N . LEU A 1 167 ? 4.918 1.940 -14.680 1.00 90.25 167 LEU A N 1
ATOM 1247 C CA . LEU A 1 167 ? 5.949 2.949 -14.431 1.00 90.25 167 LEU A CA 1
ATOM 1248 C C . LEU A 1 167 ? 7.333 2.296 -14.330 1.00 90.25 167 LEU A C 1
ATOM 1250 O O . LEU A 1 167 ? 8.239 2.679 -15.064 1.00 90.25 167 LEU A O 1
ATOM 1254 N N . VAL A 1 168 ? 7.462 1.261 -13.494 1.00 93.44 168 VAL A N 1
ATOM 1255 C CA . VAL A 1 168 ? 8.713 0.503 -13.334 1.00 93.44 168 VAL A CA 1
ATOM 1256 C C . VAL A 1 168 ? 9.150 -0.120 -14.661 1.00 93.44 168 VAL A C 1
ATOM 1258 O O . VAL A 1 168 ? 10.310 -0.002 -15.033 1.00 93.44 168 VAL A O 1
ATOM 1261 N N . ALA A 1 169 ? 8.234 -0.733 -15.414 1.00 95.75 169 ALA A N 1
ATOM 1262 C CA . ALA A 1 169 ? 8.543 -1.335 -16.709 1.00 95.75 169 ALA A CA 1
ATOM 1263 C C . ALA A 1 169 ? 9.085 -0.304 -17.710 1.00 95.75 169 ALA A C 1
ATOM 1265 O O . ALA A 1 169 ? 10.101 -0.556 -18.350 1.00 95.75 169 ALA A O 1
ATOM 1266 N N . ARG A 1 170 ? 8.459 0.877 -17.813 1.00 94.00 170 ARG A N 1
ATOM 1267 C CA . ARG A 1 170 ? 8.961 1.957 -18.679 1.00 94.00 170 ARG A CA 1
ATOM 1268 C C . ARG A 1 170 ? 10.344 2.452 -18.254 1.00 94.00 170 ARG A C 1
ATOM 1270 O O . ARG A 1 170 ? 11.180 2.691 -19.116 1.00 94.00 170 ARG A O 1
ATOM 1277 N N . TRP A 1 171 ? 10.603 2.547 -16.953 1.00 93.62 171 TRP A N 1
ATOM 1278 C CA . TRP A 1 171 ? 11.918 2.920 -16.425 1.00 93.62 171 TRP A CA 1
ATOM 1279 C C . TRP A 1 171 ? 13.001 1.855 -16.668 1.00 93.62 171 TRP A C 1
ATOM 1281 O O . TRP A 1 171 ? 14.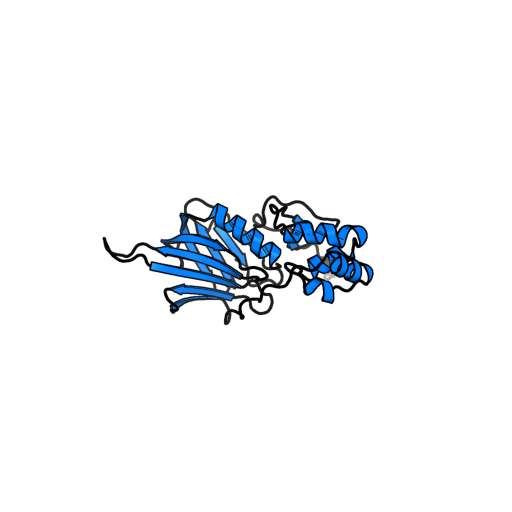163 2.176 -16.911 1.00 93.62 171 TRP A O 1
ATOM 1291 N N . LEU A 1 172 ? 12.639 0.570 -16.645 1.00 95.12 172 LEU A N 1
ATOM 1292 C CA . LEU A 1 172 ? 13.554 -0.505 -17.042 1.00 95.12 172 LEU A CA 1
ATOM 1293 C C . LEU A 1 172 ? 13.875 -0.433 -18.545 1.00 95.12 172 LEU A C 1
ATOM 1295 O O . LEU A 1 172 ? 15.021 -0.632 -18.934 1.00 95.12 172 LEU A O 1
ATOM 1299 N N . VAL A 1 173 ? 12.888 -0.101 -19.385 1.00 95.88 173 VAL A N 1
ATOM 1300 C CA . VAL A 1 173 ? 13.077 0.085 -20.837 1.00 95.88 173 VAL A CA 1
ATOM 1301 C C . VAL A 1 173 ? 13.906 1.332 -21.165 1.00 95.88 173 VAL A C 1
ATOM 1303 O O . VAL A 1 173 ? 14.628 1.321 -22.163 1.00 95.88 173 VAL A O 1
ATOM 1306 N N . SER A 1 174 ? 13.834 2.399 -20.361 1.00 92.94 174 SER A N 1
ATOM 1307 C CA . SER A 1 174 ? 14.585 3.635 -20.631 1.00 92.94 174 SER A CA 1
ATOM 1308 C C . SER A 1 174 ? 16.094 3.478 -20.438 1.00 92.94 174 SER A C 1
ATOM 1310 O O . SER A 1 174 ? 16.862 4.168 -21.100 1.00 92.94 174 SER A O 1
ATOM 1312 N N . ASN A 1 175 ? 16.539 2.532 -19.602 1.00 90.19 175 ASN A N 1
ATOM 1313 C CA . ASN A 1 175 ? 17.954 2.194 -19.437 1.00 90.19 175 ASN A CA 1
ATOM 1314 C C . ASN A 1 175 ? 18.176 0.681 -19.586 1.00 90.19 175 ASN A C 1
ATOM 1316 O O . ASN A 1 175 ? 18.309 -0.069 -18.613 1.00 90.19 175 ASN A O 1
ATOM 1320 N N . ARG A 1 176 ? 18.191 0.246 -20.847 1.00 93.44 176 ARG A N 1
ATOM 1321 C CA . ARG A 1 176 ? 18.191 -1.167 -21.254 1.00 93.44 176 ARG A CA 1
ATOM 1322 C C . ARG A 1 176 ? 19.418 -1.927 -20.753 1.00 93.44 176 ARG A C 1
ATOM 1324 O O . ARG A 1 176 ? 19.296 -3.082 -20.357 1.00 93.44 176 ARG A O 1
ATOM 1331 N N . GLU A 1 177 ? 20.575 -1.268 -20.723 1.00 93.00 177 GLU A N 1
ATOM 1332 C CA . GLU A 1 177 ? 21.847 -1.849 -20.275 1.00 93.00 177 GLU A CA 1
ATOM 1333 C C . GLU A 1 177 ? 21.808 -2.241 -18.792 1.00 93.00 177 GLU A C 1
ATOM 1335 O O . GLU A 1 177 ? 22.310 -3.297 -18.404 1.00 93.00 177 GLU A O 1
ATOM 1340 N N . LEU A 1 178 ? 21.143 -1.431 -17.961 1.00 94.06 178 LEU A N 1
ATOM 1341 C CA . LEU A 1 178 ? 21.036 -1.663 -16.521 1.00 94.06 178 LEU A CA 1
ATOM 1342 C C . LEU A 1 178 ? 19.742 -2.372 -16.102 1.00 94.06 178 LEU A C 1
ATOM 1344 O O . LEU A 1 178 ? 19.568 -2.642 -14.911 1.00 94.06 178 LEU A O 1
ATOM 1348 N N . ALA A 1 179 ? 18.842 -2.704 -17.032 1.00 96.06 179 ALA A N 1
ATOM 1349 C CA . ALA A 1 179 ? 17.500 -3.205 -16.725 1.00 96.06 179 ALA A CA 1
ATOM 1350 C C . ALA A 1 179 ? 17.505 -4.438 -15.802 1.00 96.06 179 ALA A C 1
ATOM 1352 O O . ALA A 1 179 ? 16.847 -4.438 -14.762 1.00 96.06 179 ALA A O 1
ATOM 1353 N N . ALA A 1 180 ? 18.293 -5.471 -16.117 1.00 97.12 180 ALA A N 1
ATOM 1354 C CA . ALA A 1 180 ? 18.368 -6.679 -15.286 1.00 97.12 180 ALA A CA 1
ATOM 1355 C C . ALA A 1 180 ? 18.962 -6.408 -13.895 1.00 97.12 180 ALA A C 1
ATOM 1357 O O . ALA A 1 180 ? 18.486 -6.940 -12.894 1.00 97.12 180 ALA A O 1
ATOM 1358 N N . HIS A 1 181 ? 19.978 -5.545 -13.803 1.00 95.06 181 HIS A N 1
ATOM 1359 C CA . HIS A 1 181 ? 20.542 -5.152 -12.512 1.00 95.06 181 HIS A CA 1
ATOM 1360 C C . HIS A 1 181 ? 19.507 -4.408 -11.656 1.00 95.06 181 HIS A C 1
ATOM 1362 O O . HIS A 1 181 ? 19.246 -4.808 -10.524 1.00 95.06 181 HIS A O 1
ATOM 1368 N N . ARG A 1 182 ? 18.850 -3.394 -12.229 1.00 93.50 182 ARG A N 1
ATOM 1369 C CA . ARG A 1 182 ? 17.783 -2.614 -11.585 1.00 93.50 182 ARG A CA 1
ATOM 1370 C C . ARG A 1 182 ? 16.614 -3.494 -11.136 1.00 93.50 182 ARG A C 1
ATOM 1372 O O . ARG A 1 182 ? 16.100 -3.328 -10.033 1.00 93.50 182 ARG A O 1
ATOM 1379 N N . TYR A 1 183 ? 16.217 -4.466 -11.956 1.00 96.44 183 TYR A N 1
ATOM 1380 C CA . TYR A 1 183 ? 15.165 -5.414 -11.599 1.00 96.44 183 TYR A CA 1
ATOM 1381 C C . TYR A 1 183 ? 15.554 -6.316 -10.418 1.00 96.44 183 TYR A C 1
ATOM 1383 O O . TYR A 1 183 ? 14.742 -6.525 -9.512 1.00 96.44 183 TYR A O 1
ATOM 1391 N N . ARG A 1 184 ? 16.805 -6.795 -10.366 1.00 94.88 184 ARG A N 1
ATOM 1392 C CA . ARG A 1 184 ? 17.318 -7.530 -9.198 1.00 94.88 184 ARG A CA 1
ATOM 1393 C C . ARG A 1 184 ? 17.303 -6.675 -7.936 1.00 94.88 184 ARG A C 1
ATOM 1395 O O . ARG A 1 184 ? 16.912 -7.175 -6.886 1.00 94.88 184 ARG A O 1
ATOM 1402 N N . GLU A 1 185 ? 17.672 -5.397 -8.026 1.00 91.94 185 GLU A N 1
ATOM 1403 C CA . GLU A 1 185 ? 17.599 -4.485 -6.876 1.00 91.94 185 GLU A CA 1
ATOM 1404 C C . GLU A 1 185 ? 16.166 -4.312 -6.359 1.00 91.94 185 GLU A C 1
ATOM 1406 O O . GLU A 1 185 ? 15.950 -4.337 -5.146 1.00 91.94 185 GLU A O 1
ATOM 1411 N N . ILE A 1 186 ? 15.191 -4.193 -7.266 1.00 93.94 186 ILE A N 1
ATOM 1412 C CA . ILE A 1 186 ? 13.765 -4.152 -6.921 1.00 93.94 186 ILE A CA 1
ATOM 1413 C C . ILE A 1 186 ? 13.352 -5.436 -6.188 1.00 93.94 186 ILE A C 1
ATOM 1415 O O . ILE A 1 186 ? 12.750 -5.375 -5.117 1.00 93.94 186 ILE A O 1
ATOM 1419 N N . CYS A 1 187 ? 13.703 -6.604 -6.730 1.00 95.06 187 CYS A N 1
ATOM 1420 C CA . CYS A 1 187 ? 13.327 -7.893 -6.144 1.00 95.06 187 CYS A CA 1
ATOM 1421 C C . CYS A 1 187 ? 14.046 -8.194 -4.823 1.00 95.06 187 CYS A C 1
ATOM 1423 O O . CYS A 1 187 ? 13.522 -8.948 -4.008 1.00 95.06 187 CYS A O 1
ATOM 1425 N N . ALA A 1 188 ? 15.213 -7.591 -4.585 1.00 92.88 188 ALA A N 1
ATOM 1426 C CA . ALA A 1 188 ? 15.941 -7.709 -3.327 1.00 92.88 188 ALA A CA 1
ATOM 1427 C C . ALA A 1 188 ? 15.280 -6.945 -2.164 1.00 92.88 188 ALA A C 1
ATOM 1429 O O . ALA A 1 188 ? 15.715 -7.105 -1.025 1.00 92.88 188 ALA A O 1
ATOM 1430 N N . LEU A 1 189 ? 14.256 -6.116 -2.429 1.00 89.50 189 LEU A N 1
ATOM 1431 C CA . LEU A 1 189 ? 13.476 -5.390 -1.415 1.00 89.50 189 LEU A CA 1
ATOM 1432 C C . LEU A 1 189 ? 14.347 -4.623 -0.406 1.00 89.50 189 LEU A C 1
ATOM 1434 O O . LEU A 1 189 ? 14.087 -4.618 0.806 1.00 89.50 189 LEU A O 1
ATOM 1438 N N . ARG A 1 190 ? 15.393 -3.964 -0.924 1.00 87.62 190 ARG A N 1
ATOM 1439 C CA . ARG A 1 190 ? 16.270 -3.077 -0.147 1.00 87.62 190 ARG A CA 1
ATOM 1440 C C . ARG A 1 190 ? 15.465 -1.972 0.543 1.00 87.62 190 ARG A C 1
ATOM 1442 O O . ARG A 1 190 ? 14.296 -1.750 0.240 1.00 87.62 190 ARG A O 1
ATOM 1449 N N . ALA A 1 191 ? 16.091 -1.275 1.492 1.00 89.81 191 ALA A N 1
ATOM 1450 C CA . ALA A 1 191 ? 15.467 -0.117 2.125 1.00 89.81 191 ALA A CA 1
ATOM 1451 C C . ALA A 1 191 ? 14.940 0.865 1.063 1.00 89.81 191 ALA A C 1
ATOM 1453 O O . ALA A 1 191 ? 15.590 1.088 0.036 1.00 89.81 191 ALA A O 1
ATOM 1454 N N . ALA A 1 192 ? 13.751 1.415 1.311 1.00 92.25 192 ALA A N 1
ATOM 1455 C CA . ALA A 1 192 ? 13.157 2.391 0.412 1.00 92.25 192 ALA A CA 1
ATOM 1456 C C . ALA A 1 192 ? 14.067 3.620 0.301 1.00 92.25 192 ALA A C 1
ATOM 1458 O O . ALA A 1 192 ? 14.709 4.026 1.270 1.00 92.25 192 ALA A O 1
ATOM 1459 N N . ARG A 1 193 ? 14.085 4.221 -0.886 1.00 94.75 193 ARG A N 1
ATOM 1460 C CA . ARG A 1 193 ? 14.672 5.532 -1.165 1.00 94.75 193 ARG A CA 1
ATOM 1461 C C . ARG A 1 193 ? 13.556 6.381 -1.768 1.00 94.75 193 ARG A C 1
ATOM 1463 O O . ARG A 1 193 ? 13.474 6.451 -2.997 1.00 94.75 193 ARG A O 1
ATOM 1470 N N . PRO A 1 194 ? 12.639 6.906 -0.931 1.00 94.75 194 PRO A N 1
ATOM 1471 C CA . PRO A 1 194 ? 11.459 7.593 -1.422 1.00 94.75 194 PRO A CA 1
ATOM 1472 C C . PRO A 1 194 ? 11.856 8.763 -2.318 1.00 94.75 194 PRO A C 1
ATOM 1474 O O . PRO A 1 194 ? 12.812 9.484 -2.034 1.00 94.75 194 PRO A O 1
ATOM 1477 N N . ALA A 1 195 ? 11.142 8.933 -3.421 1.00 93.75 195 ALA A N 1
ATOM 1478 C CA . ALA A 1 195 ? 11.398 10.022 -4.349 1.00 93.75 195 ALA A CA 1
ATOM 1479 C C . ALA A 1 195 ? 10.123 10.429 -5.085 1.00 93.75 195 ALA A C 1
ATOM 1481 O O . ALA A 1 195 ? 9.234 9.610 -5.330 1.00 93.75 195 ALA A O 1
ATOM 1482 N N . TRP A 1 196 ? 10.057 11.699 -5.462 1.00 91.50 196 TRP A N 1
ATOM 1483 C CA . TRP A 1 196 ? 9.068 12.227 -6.384 1.00 91.50 196 TRP A CA 1
ATOM 1484 C C . TRP A 1 196 ? 9.551 12.023 -7.815 1.00 91.50 196 TRP A C 1
ATOM 1486 O O . TRP A 1 196 ? 10.580 12.564 -8.218 1.00 91.50 196 TRP A O 1
ATOM 1496 N N . CYS A 1 197 ? 8.782 11.251 -8.576 1.00 88.12 197 CYS A N 1
ATOM 1497 C CA . CYS A 1 197 ? 8.930 11.093 -10.013 1.00 88.12 197 CYS A CA 1
ATOM 1498 C C . CYS A 1 197 ? 7.782 11.818 -10.712 1.00 88.12 197 CYS A C 1
ATOM 1500 O O . CYS A 1 197 ? 6.668 11.294 -10.821 1.00 88.12 197 CYS A O 1
ATOM 1502 N N . GLY A 1 198 ? 8.040 13.060 -11.129 1.00 85.62 198 GLY A N 1
ATOM 1503 C CA . GLY A 1 198 ? 6.983 13.988 -11.525 1.00 85.62 198 GLY A CA 1
ATOM 1504 C C . GLY A 1 198 ? 6.012 14.214 -10.362 1.00 85.62 198 GLY A C 1
ATOM 1505 O O . GLY A 1 198 ? 6.416 14.622 -9.278 1.00 85.62 198 GLY A O 1
ATOM 1506 N N . GLY A 1 199 ? 4.729 13.903 -10.563 1.00 82.88 199 GLY A N 1
ATOM 1507 C CA . GLY A 1 199 ? 3.698 14.014 -9.521 1.00 82.88 199 GLY A CA 1
ATOM 1508 C C . GLY A 1 199 ? 3.538 12.787 -8.613 1.00 82.88 199 GLY A C 1
ATOM 1509 O O . GLY A 1 199 ? 2.700 12.814 -7.714 1.00 82.88 199 GLY A O 1
ATOM 1510 N N . ALA A 1 200 ? 4.285 11.701 -8.844 1.00 87.12 200 ALA A N 1
ATOM 1511 C CA . ALA A 1 200 ? 4.106 10.440 -8.127 1.00 87.12 200 ALA A CA 1
ATOM 1512 C C . ALA A 1 200 ? 5.216 10.203 -7.095 1.00 87.12 200 ALA A C 1
ATOM 1514 O O . ALA A 1 200 ? 6.394 10.155 -7.444 1.00 87.12 200 ALA A O 1
ATOM 1515 N N . LEU A 1 201 ? 4.830 9.983 -5.837 1.00 91.00 201 LEU A N 1
ATOM 1516 C CA . LEU A 1 201 ? 5.735 9.520 -4.785 1.00 91.00 201 LEU A CA 1
ATOM 1517 C C . LEU A 1 201 ? 5.925 8.001 -4.903 1.00 91.00 201 LEU A C 1
ATOM 1519 O O . LEU A 1 201 ? 4.950 7.244 -4.878 1.00 91.00 201 LEU A O 1
ATOM 1523 N N . VAL A 1 202 ? 7.173 7.564 -5.062 1.00 92.50 202 VAL A N 1
ATOM 1524 C CA . VAL A 1 202 ? 7.562 6.167 -5.316 1.00 92.50 202 VAL A CA 1
ATOM 1525 C C . VAL A 1 202 ? 8.617 5.695 -4.319 1.00 92.50 202 VAL A C 1
ATOM 1527 O O . VAL A 1 202 ? 9.364 6.499 -3.768 1.00 92.50 202 VAL A O 1
ATOM 1530 N N . ALA A 1 203 ? 8.689 4.382 -4.076 1.00 93.56 203 ALA A N 1
ATOM 1531 C CA . ALA A 1 203 ? 9.619 3.804 -3.093 1.00 93.56 203 ALA A CA 1
ATOM 1532 C C . ALA A 1 203 ? 11.086 3.777 -3.527 1.00 93.56 203 ALA A C 1
AT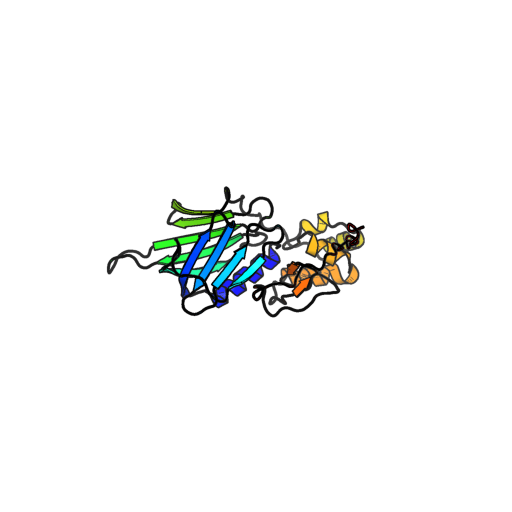OM 1534 O O . ALA A 1 203 ? 11.968 3.668 -2.677 1.00 93.56 203 ALA A O 1
ATOM 1535 N N . LEU A 1 204 ? 11.345 3.840 -4.829 1.00 91.88 204 LEU A N 1
ATOM 1536 C CA . LEU A 1 204 ? 12.676 3.921 -5.417 1.00 91.88 204 LEU A CA 1
ATOM 1537 C C . LEU A 1 204 ? 12.610 4.905 -6.598 1.00 91.88 204 LEU A C 1
ATOM 1539 O O . LEU A 1 204 ? 11.543 5.036 -7.202 1.00 91.88 204 LEU A O 1
ATOM 1543 N N . PRO A 1 205 ? 13.716 5.578 -6.953 1.00 89.81 205 PRO A N 1
ATOM 1544 C CA . PRO A 1 205 ? 13.733 6.622 -7.980 1.00 89.81 205 PRO A CA 1
ATOM 1545 C C . PRO A 1 205 ? 13.587 6.038 -9.399 1.00 89.81 205 PRO A C 1
ATOM 1547 O O . PRO A 1 205 ? 14.563 5.839 -10.119 1.00 89.81 205 PRO A O 1
ATOM 1550 N N . PHE A 1 206 ? 12.350 5.737 -9.806 1.00 85.19 206 PHE A N 1
ATOM 1551 C CA . PHE A 1 206 ? 11.999 5.164 -11.115 1.00 85.19 206 PHE A CA 1
ATOM 1552 C C . PHE A 1 206 ? 11.888 6.204 -12.238 1.00 85.19 206 PHE A C 1
ATOM 1554 O O . PHE A 1 206 ? 10.993 6.135 -13.081 1.00 85.19 206 PHE A O 1
ATOM 1561 N N . CYS A 1 207 ? 12.767 7.198 -12.235 1.00 84.31 207 CYS A N 1
ATOM 1562 C CA . CYS A 1 207 ? 12.827 8.256 -13.233 1.00 84.31 207 CYS A CA 1
ATOM 1563 C C . CYS A 1 207 ? 14.188 8.956 -13.151 1.00 84.31 207 CYS A C 1
ATOM 1565 O O . CYS A 1 207 ? 14.854 8.877 -12.118 1.00 84.31 207 CYS A O 1
ATOM 1567 N N . ASP A 1 208 ? 14.590 9.627 -14.228 1.00 81.12 208 ASP A N 1
ATOM 1568 C CA . ASP A 1 208 ? 15.886 10.312 -14.279 1.00 81.12 208 ASP A CA 1
ATOM 1569 C C . ASP A 1 208 ? 15.863 11.631 -13.477 1.00 81.12 208 ASP A C 1
ATOM 1571 O O . ASP A 1 208 ? 16.825 11.939 -12.779 1.00 81.12 208 ASP A O 1
ATOM 1575 N N . ASP A 1 209 ? 14.718 12.324 -13.439 1.00 85.00 209 ASP A N 1
ATOM 1576 C CA . ASP A 1 209 ? 14.523 13.590 -12.707 1.00 85.00 209 ASP A CA 1
ATOM 1577 C C . ASP A 1 209 ? 13.962 13.388 -11.283 1.00 85.00 209 ASP A C 1
ATOM 1579 O O . ASP A 1 209 ? 13.118 14.148 -10.797 1.00 85.00 209 ASP A O 1
ATOM 1583 N N . ALA A 1 210 ? 14.368 12.310 -10.610 1.00 90.81 210 ALA A N 1
ATOM 1584 C CA . ALA A 1 210 ? 13.839 11.963 -9.294 1.00 90.81 210 ALA A CA 1
ATOM 1585 C C . ALA A 1 210 ? 14.259 12.989 -8.227 1.00 90.81 210 ALA A C 1
ATOM 1587 O O . ALA A 1 210 ? 15.444 13.145 -7.932 1.00 90.81 210 ALA A O 1
ATOM 1588 N N . THR A 1 211 ? 13.289 13.630 -7.570 1.00 93.31 211 THR A N 1
ATOM 1589 C CA . THR A 1 211 ? 13.561 14.467 -6.389 1.00 93.31 211 THR A CA 1
ATOM 1590 C C . THR A 1 211 ? 13.459 13.619 -5.129 1.00 93.31 211 THR A C 1
ATOM 1592 O O . THR A 1 211 ? 12.400 13.056 -4.854 1.00 93.31 211 THR A O 1
ATOM 1595 N N . ALA A 1 212 ? 14.535 13.517 -4.350 1.00 93.88 212 ALA A N 1
ATOM 1596 C CA . ALA A 1 212 ? 14.538 12.733 -3.116 1.00 93.88 212 ALA A CA 1
ATOM 1597 C C . ALA A 1 212 ? 13.456 13.199 -2.121 1.00 93.88 212 ALA A C 1
ATOM 1599 O O . ALA A 1 212 ? 13.163 14.389 -2.004 1.00 93.88 212 ALA A O 1
ATOM 1600 N N . ALA A 1 213 ? 12.881 12.247 -1.391 1.00 93.06 213 ALA A N 1
ATOM 1601 C CA . ALA A 1 213 ? 11.935 12.485 -0.313 1.00 93.06 213 ALA A CA 1
ATOM 1602 C C . ALA A 1 213 ? 12.342 11.688 0.933 1.00 93.06 213 ALA A C 1
ATOM 1604 O O . ALA A 1 213 ? 12.800 10.551 0.842 1.00 93.06 213 ALA A O 1
ATOM 1605 N N . ASP A 1 214 ? 12.115 12.265 2.112 1.00 92.31 214 ASP A N 1
ATOM 1606 C CA . ASP A 1 214 ? 12.438 11.606 3.386 1.00 92.31 214 ASP A CA 1
ATOM 1607 C C . ASP A 1 214 ? 11.495 10.430 3.707 1.00 92.31 214 ASP A C 1
ATOM 1609 O O . ASP A 1 214 ? 11.772 9.629 4.596 1.00 92.31 214 ASP A O 1
ATOM 1613 N N . SER A 1 215 ? 10.331 10.369 3.053 1.00 94.44 215 SER A N 1
ATOM 1614 C CA . SER A 1 215 ? 9.203 9.526 3.455 1.00 94.44 215 SER A CA 1
ATOM 1615 C C . SER A 1 215 ? 8.269 9.227 2.280 1.00 94.44 215 SER A C 1
ATOM 1617 O O . SER A 1 215 ? 8.115 10.056 1.382 1.00 94.44 215 SER A O 1
ATOM 1619 N N . LEU A 1 216 ? 7.602 8.064 2.314 1.00 94.81 216 LEU A N 1
ATOM 1620 C CA . LEU A 1 216 ? 6.466 7.729 1.438 1.00 94.81 216 LEU A CA 1
ATOM 1621 C C . LEU A 1 216 ? 5.141 8.364 1.887 1.00 94.81 216 LEU A C 1
ATOM 1623 O O . LEU A 1 216 ? 4.108 8.181 1.241 1.00 94.81 216 LEU A O 1
ATOM 1627 N N . ILE A 1 217 ? 5.172 9.113 2.985 1.00 94.06 217 ILE A N 1
ATOM 1628 C CA . ILE A 1 217 ? 4.066 9.888 3.527 1.00 94.06 217 ILE A CA 1
ATOM 1629 C C . ILE A 1 217 ? 4.400 11.357 3.279 1.00 94.06 217 ILE A C 1
ATOM 1631 O O . ILE A 1 217 ? 5.294 11.935 3.898 1.00 94.06 217 ILE A O 1
ATOM 1635 N N . ALA A 1 218 ? 3.691 11.974 2.339 1.00 89.94 218 ALA A N 1
ATOM 1636 C CA . ALA A 1 218 ? 3.929 13.362 1.982 1.00 89.94 218 ALA A CA 1
ATOM 1637 C C . ALA A 1 218 ? 3.617 14.284 3.173 1.00 89.94 218 ALA A C 1
ATOM 1639 O O . ALA A 1 218 ? 2.575 14.158 3.817 1.00 89.94 218 ALA A O 1
ATOM 1640 N N . ARG A 1 219 ? 4.496 15.250 3.457 1.00 85.25 219 ARG A N 1
ATOM 1641 C CA . ARG A 1 219 ? 4.186 16.317 4.420 1.00 85.25 219 ARG A CA 1
ATOM 1642 C C . ARG A 1 219 ? 3.092 17.226 3.837 1.00 85.25 219 ARG A C 1
ATOM 1644 O O . ARG A 1 219 ? 3.003 17.378 2.619 1.00 85.25 219 ARG A O 1
ATOM 1651 N N . GLY A 1 220 ? 2.237 17.773 4.704 1.00 67.56 220 GLY A N 1
ATOM 1652 C CA . GLY A 1 220 ? 1.072 18.585 4.333 1.00 67.56 220 GLY A CA 1
ATOM 1653 C C . GLY A 1 220 ? 1.347 19.664 3.270 1.00 67.56 220 GLY A C 1
ATOM 1654 O O . GLY A 1 220 ? 2.395 20.304 3.279 1.00 67.56 220 GLY A O 1
ATOM 1655 N N . THR A 1 221 ? 0.362 19.811 2.369 1.00 43.94 221 THR A N 1
ATOM 1656 C CA . THR A 1 221 ? 0.312 20.578 1.100 1.00 43.94 221 THR A CA 1
ATOM 1657 C C . THR A 1 221 ? 1.445 20.295 0.104 1.00 43.94 221 THR A C 1
ATOM 1659 O O . THR A 1 221 ? 2.485 20.940 0.105 1.00 43.94 221 THR A O 1
ATOM 1662 N N . THR A 1 222 ? 1.209 19.349 -0.812 1.00 44.25 222 THR A N 1
ATOM 1663 C CA . THR A 1 222 ? 1.988 19.180 -2.059 1.00 44.25 222 THR A CA 1
ATOM 1664 C C . THR A 1 222 ? 1.863 20.459 -2.919 1.00 44.25 222 THR A C 1
ATOM 1666 O O . THR A 1 222 ? 0.836 21.136 -2.808 1.00 44.25 222 THR A O 1
ATOM 1669 N N . PRO A 1 223 ? 2.862 20.822 -3.754 1.00 36.91 223 PRO A N 1
ATOM 1670 C CA . PRO A 1 223 ? 2.924 22.115 -4.432 1.00 36.91 223 PRO A CA 1
ATOM 1671 C C . PRO A 1 223 ? 1.698 22.331 -5.312 1.00 36.91 223 PRO A C 1
ATOM 1673 O O . PRO A 1 223 ? 1.174 21.385 -5.907 1.00 36.91 223 PRO A O 1
ATOM 1676 N N . ALA A 1 224 ? 1.267 23.589 -5.406 1.00 32.88 224 ALA A N 1
ATOM 1677 C CA . ALA A 1 224 ? 0.289 24.022 -6.385 1.00 32.88 224 ALA A CA 1
ATOM 1678 C C . ALA A 1 224 ? 0.623 23.402 -7.747 1.00 32.88 224 ALA A C 1
ATOM 1680 O O . ALA A 1 224 ? 1.755 23.500 -8.224 1.00 32.88 224 ALA A O 1
ATOM 1681 N N . ARG A 1 225 ? -0.368 22.761 -8.372 1.00 36.16 225 ARG A N 1
ATOM 1682 C CA . ARG A 1 225 ? -0.322 22.497 -9.806 1.00 36.16 225 ARG A CA 1
ATOM 1683 C C . ARG A 1 225 ? -0.027 23.832 -10.487 1.00 36.16 225 ARG A C 1
ATOM 1685 O O . ARG A 1 225 ? -0.899 24.694 -10.540 1.00 36.16 225 ARG A O 1
ATOM 1692 N N . ALA A 1 226 ? 1.185 23.991 -11.004 1.00 39.00 226 ALA A N 1
ATOM 1693 C CA . ALA A 1 226 ? 1.401 24.870 -12.130 1.00 39.00 226 ALA A CA 1
ATOM 1694 C C . ALA A 1 226 ? 0.565 24.283 -13.271 1.00 39.00 226 ALA A C 1
ATOM 1696 O O . ALA A 1 226 ? 0.891 23.229 -13.804 1.00 39.00 226 ALA A O 1
ATOM 1697 N N . ASN A 1 227 ? -0.579 24.901 -13.539 1.00 34.38 227 ASN A N 1
ATOM 1698 C CA . ASN A 1 227 ? -1.183 24.896 -14.856 1.00 34.38 227 ASN A CA 1
ATOM 1699 C C . ASN A 1 227 ? -1.872 26.243 -15.046 1.00 34.38 227 ASN A C 1
ATOM 1701 O O . ASN A 1 227 ? -2.883 26.559 -14.421 1.00 34.38 227 ASN A O 1
ATOM 1705 N N . GLU A 1 228 ? -1.204 27.026 -15.881 1.00 40.72 228 GLU A N 1
ATOM 1706 C CA . GLU A 1 228 ? -1.721 28.041 -16.780 1.00 40.72 228 GLU A CA 1
ATOM 1707 C C . GLU A 1 228 ? -3.244 28.012 -16.964 1.00 40.72 228 GLU A C 1
ATOM 1709 O O . GLU A 1 228 ? -3.843 27.035 -17.412 1.00 40.72 228 GLU A O 1
ATOM 1714 N N . GLY A 1 229 ? -3.851 29.154 -16.668 1.00 31.41 229 GLY A N 1
ATOM 1715 C CA . GLY A 1 229 ? -5.188 29.530 -17.093 1.00 31.41 229 GLY A CA 1
ATOM 1716 C C . GLY A 1 229 ? -5.215 31.046 -17.134 1.00 31.41 229 GLY A C 1
ATOM 1717 O O . GLY A 1 229 ? -5.420 31.689 -16.106 1.00 31.41 229 GLY A O 1
ATOM 1718 N N . GLY A 1 230 ? -4.885 31.605 -18.299 1.00 34.38 230 GLY A N 1
ATOM 1719 C CA . GLY A 1 230 ? -4.756 33.038 -18.519 1.00 34.38 230 GLY A CA 1
ATOM 1720 C C . GLY A 1 230 ? -5.955 33.817 -17.986 1.00 34.38 230 GLY A C 1
ATOM 1721 O O . GLY A 1 230 ? -7.102 33.567 -18.356 1.00 34.38 230 GLY A O 1
ATOM 1722 N N . ARG A 1 231 ? -5.674 34.815 -17.145 1.00 35.16 231 ARG A N 1
ATOM 1723 C CA . ARG A 1 231 ? -6.561 35.968 -17.027 1.00 35.16 231 ARG A CA 1
ATOM 1724 C C . ARG A 1 231 ? -6.458 36.726 -18.344 1.00 35.16 231 ARG A C 1
ATOM 1726 O O . ARG A 1 231 ? -5.505 37.465 -18.557 1.00 35.16 231 ARG A O 1
ATOM 1733 N N . ALA A 1 232 ? -7.431 36.516 -19.221 1.00 39.53 232 ALA A N 1
ATOM 1734 C CA . ALA A 1 232 ? -7.805 37.552 -20.163 1.00 39.53 232 ALA A CA 1
ATOM 1735 C C . ALA A 1 232 ? -8.298 38.741 -19.326 1.00 39.53 232 ALA A C 1
ATOM 1737 O O . ALA A 1 232 ? -9.318 38.649 -18.641 1.00 39.53 232 ALA A O 1
ATOM 1738 N N . GLU A 1 233 ? -7.516 39.815 -19.309 1.00 38.94 233 GLU A N 1
ATOM 1739 C CA . GLU A 1 233 ? -7.970 41.118 -18.844 1.00 38.94 233 GLU A CA 1
ATOM 1740 C C . GLU A 1 233 ? -9.123 41.568 -19.745 1.00 38.94 233 GLU A C 1
ATOM 1742 O O . GLU A 1 233 ? -8.957 41.781 -20.945 1.00 38.94 233 GLU A O 1
ATOM 1747 N N . THR A 1 234 ? -10.314 41.687 -19.169 1.00 47.19 234 THR A N 1
ATOM 1748 C CA . THR A 1 234 ? -11.417 42.426 -19.779 1.00 47.19 234 THR A CA 1
ATOM 1749 C C . THR A 1 234 ? -11.024 43.909 -19.804 1.00 47.19 234 THR A C 1
ATOM 1751 O O . THR A 1 234 ? -10.742 44.454 -18.732 1.00 47.19 234 THR A O 1
ATOM 1754 N N . PRO A 1 235 ? -11.009 44.597 -20.960 1.00 42.03 235 PRO A N 1
ATOM 1755 C CA . PRO A 1 235 ? -10.750 46.031 -20.988 1.00 42.03 235 PRO A CA 1
ATOM 1756 C C . PRO A 1 235 ? -11.913 46.778 -20.320 1.00 42.03 235 PRO A C 1
ATOM 1758 O O . PRO A 1 235 ? -13.075 46.455 -20.591 1.00 42.03 235 PRO A O 1
ATOM 1761 N N . PRO A 1 236 ? -11.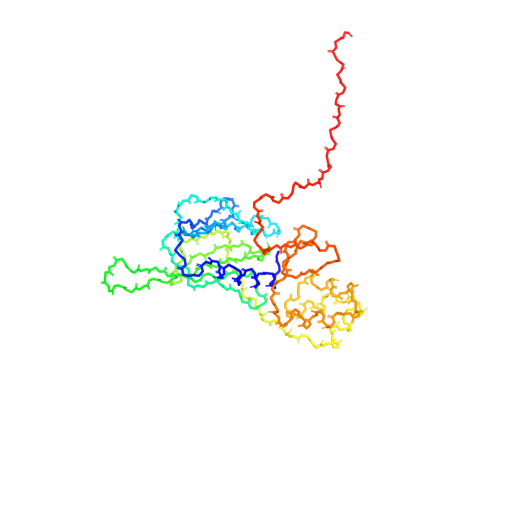649 47.782 -19.470 1.00 47.56 236 PRO A N 1
ATOM 1762 C CA . PRO A 1 236 ? -12.690 48.660 -18.979 1.00 47.56 236 PRO A CA 1
ATOM 1763 C C . PRO A 1 236 ? -12.943 49.743 -20.027 1.00 47.56 236 PRO A C 1
ATOM 1765 O O . PRO A 1 236 ? -12.156 50.674 -20.137 1.00 47.56 236 PRO A O 1
ATOM 1768 N N . ASP A 1 237 ? -14.050 49.662 -20.764 1.00 46.31 237 ASP A N 1
ATOM 1769 C CA . ASP A 1 237 ? -14.645 50.889 -21.293 1.00 46.31 237 ASP A CA 1
ATOM 1770 C C . ASP A 1 237 ? -16.153 50.761 -21.518 1.00 46.31 237 ASP A C 1
ATOM 1772 O O . ASP A 1 237 ? -16.647 50.213 -22.500 1.00 46.31 237 ASP A O 1
ATOM 1776 N N . ALA A 1 238 ? -16.895 51.281 -20.546 1.00 44.53 238 ALA A N 1
ATOM 1777 C CA . ALA A 1 238 ? -18.277 51.695 -20.708 1.00 44.53 238 ALA A CA 1
ATOM 1778 C C . ALA A 1 238 ? -18.509 52.876 -19.766 1.00 44.53 238 ALA A C 1
ATOM 1780 O O . ALA A 1 238 ? -19.027 52.704 -18.662 1.00 44.53 238 ALA A O 1
ATOM 1781 N N . ARG A 1 239 ? -18.059 54.067 -20.187 1.00 48.09 239 ARG A N 1
ATOM 1782 C CA . ARG A 1 239 ? -18.586 55.380 -19.773 1.00 48.09 239 ARG A CA 1
ATOM 1783 C C . ARG A 1 239 ? -18.026 56.496 -20.672 1.00 48.09 239 ARG A C 1
ATOM 1785 O O . ARG A 1 239 ? -17.126 57.223 -20.260 1.00 48.09 239 ARG A O 1
ATOM 1792 N N . ARG A 1 240 ? -18.625 56.676 -21.852 1.00 44.59 240 ARG A N 1
ATOM 1793 C CA . ARG A 1 240 ? -19.226 57.936 -22.344 1.00 44.59 240 ARG A CA 1
ATOM 1794 C C . ARG A 1 240 ? -19.720 57.780 -23.773 1.00 44.59 240 ARG A C 1
ATOM 1796 O O . ARG A 1 240 ? -18.987 57.177 -24.579 1.00 44.59 240 ARG A O 1
#

Sequence (240 aa):
MDSLTVFHLARELDSRWKGGTIRAGQLDRDSRRVVIGVLQGKAVEIDLSVPDVAVRELADAEGGGPLAGWMIESVGAREDDRRLMIALSREGKFKGSVNKRAVLEVSLLPQARAAIAHESGKVFARIGGALPPLSVSRPILSDDVVRQAAIAGDVSALMKGRWVSALVARWLVSNRELAAHRYREICALRAARPAWCGGALVALPFCDDATAADSLIARGTTPARANEGGRAETPPDARR